Protein AF-A0A401S9C7-F1 (afdb_monomer_lite)

Radius of gyration: 55.29 Å; chains: 1; bounding box: 106×56×160 Å

Sequence (221 aa):
MDQEEEEIDRQRAAGRPDSELLVGFGGGSGSPVSEPVVGPSGGSGSGSPISVSEPVQSWVMQQSAQELAACLGAEPCLEAKKLDESIEEMLIRLDEFCAMLEMIRSDSSQILDENVPKLKAKALEMKKVYAKIDKMETFVKMVGQNAATLEQQVIQAEKDCGNLPHGVRRLLLSISAPSNLNKKCSCPKQQNTRYELPSLYRTEAYFPESSDRPYFSKPKT

InterPro domains:
  IPR024857 Cappuccino [PTHR16230] (53-215)

pLDDT: mean 71.07, std 21.62, range [32.66, 98.69]

Structure (mmCIF, N/CA/C/O backbone):
data_AF-A0A401S9C7-F1
#
_entry.id   AF-A0A401S9C7-F1
#
loop_
_atom_site.group_PDB
_atom_site.id
_atom_site.type_symbol
_atom_site.label_atom_id
_atom_site.label_alt_id
_atom_site.label_comp_id
_atom_site.label_asym_id
_atom_site.label_entity_id
_atom_site.label_seq_id
_atom_site.pdbx_PDB_ins_code
_atom_site.Cartn_x
_atom_site.Cartn_y
_atom_site.Cartn_z
_atom_site.occupancy
_atom_site.B_iso_or_equiv
_atom_site.auth_seq_id
_atom_site.auth_comp_id
_atom_site.auth_asym_id
_atom_site.auth_atom_id
_atom_site.pdbx_PDB_model_num
ATOM 1 N N . MET A 1 1 ? -16.762 14.723 8.902 1.00 50.94 1 MET A N 1
ATOM 2 C CA . MET A 1 1 ? -15.541 14.073 8.373 1.00 50.94 1 MET A CA 1
ATOM 3 C C . MET A 1 1 ? -15.517 14.269 6.857 1.00 50.94 1 MET A C 1
ATOM 5 O O . MET A 1 1 ? -15.096 13.387 6.133 1.00 50.94 1 MET A O 1
ATOM 9 N N . ASP A 1 2 ? -15.998 15.430 6.394 1.00 58.47 2 ASP A N 1
ATOM 10 C CA . ASP A 1 2 ? -16.536 15.594 5.034 1.00 58.47 2 ASP A CA 1
ATOM 11 C C . ASP A 1 2 ? -15.869 16.763 4.293 1.00 58.47 2 ASP A C 1
ATOM 13 O O . ASP A 1 2 ? -16.148 16.993 3.127 1.00 58.47 2 ASP A O 1
ATOM 17 N N . GLN A 1 3 ? -14.982 17.510 4.964 1.00 53.94 3 GLN A N 1
ATOM 18 C CA . GLN A 1 3 ? -14.265 18.639 4.357 1.00 53.94 3 GLN A CA 1
ATOM 19 C C . GLN A 1 3 ? -12.942 18.208 3.713 1.00 53.94 3 GLN A C 1
ATOM 21 O O . GLN A 1 3 ? -12.541 18.788 2.713 1.00 53.94 3 GLN A O 1
ATOM 26 N N . GLU A 1 4 ? -12.296 17.157 4.226 1.00 57.03 4 GLU A N 1
ATOM 27 C CA . GLU A 1 4 ? -11.032 16.660 3.661 1.00 57.03 4 GLU A CA 1
ATOM 28 C C . GLU A 1 4 ? -11.235 15.858 2.365 1.00 57.03 4 GLU A C 1
ATOM 30 O O . GLU A 1 4 ? -10.382 15.890 1.483 1.00 57.03 4 GLU A O 1
ATOM 35 N N . GLU A 1 5 ? -12.374 15.175 2.210 1.00 60.00 5 GLU A N 1
ATOM 36 C CA . GLU A 1 5 ? -12.662 14.381 1.006 1.00 60.00 5 GLU A CA 1
ATOM 37 C C . GLU A 1 5 ? -13.087 15.276 -0.181 1.00 60.00 5 GLU A C 1
ATOM 39 O O . GLU A 1 5 ? -12.748 14.977 -1.324 1.00 60.00 5 GLU A O 1
ATOM 44 N N . GLU A 1 6 ? -13.714 16.436 0.078 1.00 66.31 6 GLU A N 1
ATOM 45 C CA . GLU A 1 6 ? -14.065 17.420 -0.965 1.00 66.31 6 GLU A CA 1
ATOM 46 C C . GLU A 1 6 ? -12.828 18.159 -1.520 1.00 66.31 6 GLU A C 1
ATOM 48 O O . GLU A 1 6 ? -12.786 18.540 -2.694 1.00 66.31 6 GLU A O 1
ATOM 53 N N . GLU A 1 7 ? -11.786 18.346 -0.703 1.00 63.88 7 GLU A N 1
ATOM 54 C CA . GLU A 1 7 ? -10.574 19.061 -1.117 1.00 63.88 7 GLU A CA 1
ATOM 55 C C . GLU A 1 7 ? -9.671 18.214 -2.032 1.00 63.88 7 GLU A C 1
ATOM 57 O O . GLU A 1 7 ? -9.064 18.740 -2.970 1.00 63.88 7 GLU A O 1
ATOM 62 N N . ILE A 1 8 ? -9.655 16.891 -1.843 1.00 60.66 8 ILE A N 1
ATOM 63 C CA . ILE A 1 8 ? -8.881 15.956 -2.676 1.00 60.66 8 ILE A CA 1
ATOM 64 C C . ILE A 1 8 ? -9.471 15.850 -4.094 1.00 60.66 8 ILE A C 1
ATOM 66 O O . ILE A 1 8 ? -8.720 15.831 -5.075 1.00 60.66 8 ILE A O 1
ATOM 70 N N . ASP A 1 9 ? -10.799 15.865 -4.236 1.00 61.56 9 ASP A N 1
ATOM 71 C CA . ASP A 1 9 ? -11.450 15.809 -5.553 1.00 61.56 9 ASP A CA 1
ATOM 72 C C . ASP A 1 9 ? -11.295 17.118 -6.350 1.00 61.56 9 ASP A C 1
ATOM 74 O O . ASP A 1 9 ? -11.140 17.084 -7.576 1.00 61.56 9 ASP A O 1
ATOM 78 N N . ARG A 1 10 ? -11.212 18.280 -5.680 1.00 62.94 10 ARG A N 1
ATOM 79 C CA . ARG A 1 10 ? -10.889 19.555 -6.354 1.00 62.94 10 ARG A CA 1
ATOM 80 C C . ARG A 1 10 ? -9.473 19.582 -6.919 1.00 62.94 10 ARG A C 1
ATOM 82 O O . ARG A 1 10 ? -9.270 20.117 -8.009 1.00 62.94 10 ARG A O 1
ATOM 89 N N . GLN A 1 11 ? -8.503 18.997 -6.217 1.00 53.06 11 GLN A N 1
ATOM 90 C CA . GLN A 1 11 ? -7.118 18.955 -6.696 1.00 53.06 11 GLN A CA 1
ATOM 91 C C . GLN A 1 11 ? -6.946 18.022 -7.906 1.00 53.06 11 GLN A C 1
ATOM 93 O O . GLN A 1 11 ? -6.077 18.260 -8.743 1.00 53.06 11 GLN A O 1
ATOM 98 N N . ARG A 1 12 ? -7.827 17.025 -8.074 1.00 56.81 12 ARG A N 1
ATOM 99 C CA . ARG A 1 12 ? -7.841 16.135 -9.246 1.00 56.81 12 ARG A CA 1
ATOM 100 C C . ARG A 1 12 ? -8.453 16.779 -10.495 1.00 56.81 12 ARG A C 1
ATOM 102 O O . ARG A 1 12 ? -8.045 16.451 -11.606 1.00 56.81 12 ARG A O 1
ATOM 109 N N . ALA A 1 13 ? -9.390 17.713 -10.323 1.00 53.16 13 ALA A N 1
ATOM 110 C CA . ALA A 1 13 ? -10.044 18.423 -11.425 1.00 53.16 13 ALA A CA 1
ATOM 111 C C . ALA A 1 13 ? -9.204 19.579 -12.014 1.00 53.16 13 ALA A C 1
ATOM 113 O O . ALA A 1 13 ? -9.481 20.032 -13.121 1.00 53.16 13 ALA A O 1
ATOM 114 N N . ALA A 1 14 ? -8.172 20.053 -11.303 1.00 48.09 14 ALA A N 1
ATOM 115 C CA . ALA A 1 14 ? -7.323 21.172 -11.733 1.00 48.09 14 ALA A CA 1
ATOM 116 C C . ALA A 1 14 ? -6.115 20.764 -12.611 1.00 48.09 14 ALA A C 1
ATOM 118 O O . ALA A 1 14 ? -5.328 21.621 -13.023 1.00 48.09 14 ALA A O 1
ATOM 119 N N . GLY A 1 15 ? -5.964 19.471 -12.923 1.00 42.19 15 GLY A N 1
ATOM 120 C CA . GLY A 1 15 ? -4.952 18.952 -13.844 1.00 42.19 15 GLY A CA 1
ATOM 121 C C . GLY A 1 15 ? -5.257 19.335 -15.292 1.00 42.19 15 GLY A C 1
ATOM 122 O O . GLY A 1 15 ? -5.979 18.638 -15.996 1.00 42.19 15 GLY A O 1
ATOM 123 N N . ARG A 1 16 ? -4.715 20.477 -15.713 1.00 41.31 16 ARG A N 1
ATOM 124 C CA . ARG A 1 16 ? -4.715 21.016 -17.079 1.00 41.31 16 ARG A CA 1
ATOM 125 C C . ARG A 1 16 ? -4.298 19.943 -18.113 1.00 41.31 16 ARG A C 1
ATOM 127 O O . ARG A 1 16 ? -3.255 19.324 -17.906 1.00 41.31 16 ARG A O 1
ATOM 134 N N . PRO A 1 17 ? -5.042 19.751 -19.218 1.00 46.47 17 PRO A N 1
ATOM 135 C CA . PRO A 1 17 ? -4.672 18.800 -20.259 1.00 46.47 17 PRO A CA 1
ATOM 136 C C . PRO A 1 17 ? -3.703 19.412 -21.286 1.00 46.47 17 PRO A C 1
ATOM 138 O O . PRO A 1 17 ? -3.742 20.612 -21.565 1.00 46.47 17 PRO A O 1
ATOM 141 N N . ASP A 1 18 ? -2.873 18.524 -21.828 1.00 40.34 18 ASP A N 1
ATOM 142 C CA . ASP A 1 18 ? -2.320 18.487 -23.183 1.00 40.34 18 ASP A CA 1
ATOM 143 C C . ASP A 1 18 ? -1.412 19.629 -23.665 1.00 40.34 18 ASP A C 1
ATOM 145 O O . ASP A 1 18 ? -1.833 20.707 -24.083 1.00 40.34 18 ASP A O 1
ATOM 149 N N . SER A 1 19 ? -0.123 19.303 -23.756 1.00 41.59 19 SER A N 1
ATOM 150 C CA . SER A 1 19 ? 0.716 19.747 -24.868 1.00 41.59 19 SER A CA 1
ATOM 151 C C . SER A 1 19 ? 1.225 18.503 -25.590 1.00 41.59 19 SER A C 1
ATOM 153 O O . SER A 1 19 ? 2.147 17.828 -25.132 1.00 41.59 19 SER A O 1
ATOM 155 N N . GLU A 1 20 ? 0.528 18.203 -26.682 1.00 41.56 20 GLU A N 1
ATOM 156 C CA . GLU A 1 20 ? 0.774 17.153 -27.660 1.00 41.56 20 GLU A CA 1
ATOM 157 C C . GLU A 1 20 ? 2.236 17.117 -28.128 1.00 41.56 20 GLU A C 1
ATOM 159 O O . GLU A 1 20 ? 2.796 18.107 -28.602 1.00 41.56 20 GLU A O 1
ATOM 164 N N . LEU A 1 21 ? 2.841 15.932 -28.044 1.00 40.44 21 LEU A N 1
ATOM 165 C CA . LEU A 1 21 ? 4.084 15.600 -28.726 1.00 40.44 21 LEU A CA 1
ATOM 166 C C . LEU A 1 21 ? 3.758 15.342 -30.207 1.00 40.44 21 LEU A C 1
ATOM 168 O O . LEU A 1 21 ? 3.443 14.221 -30.604 1.00 40.44 21 LEU A O 1
ATOM 172 N N . LEU A 1 22 ? 3.801 16.391 -31.027 1.00 37.97 22 LEU A N 1
ATOM 173 C CA . LEU A 1 22 ? 3.604 16.289 -32.471 1.00 37.97 22 LEU A CA 1
ATOM 174 C C . LEU A 1 22 ? 4.857 15.679 -33.131 1.00 37.97 22 LEU A C 1
ATOM 176 O O . LEU A 1 22 ? 5.742 16.392 -33.602 1.00 37.97 22 LEU A O 1
ATOM 180 N N . VAL A 1 23 ? 4.951 14.347 -33.173 1.00 40.44 23 VAL A N 1
ATOM 181 C CA . VAL A 1 23 ? 5.924 13.645 -34.027 1.00 40.44 23 VAL A CA 1
ATOM 182 C C . VAL A 1 23 ? 5.346 13.575 -35.439 1.00 40.44 23 VAL A C 1
ATOM 184 O O . VAL A 1 23 ? 4.641 12.639 -35.809 1.00 40.44 23 VAL A O 1
ATOM 187 N N . GLY A 1 24 ? 5.615 14.611 -36.231 1.00 33.62 24 GLY A N 1
ATOM 188 C CA . GLY A 1 24 ? 5.311 14.629 -37.657 1.00 33.62 24 GLY A CA 1
ATOM 189 C C . GLY A 1 24 ? 6.309 13.778 -38.442 1.00 33.62 24 GLY A C 1
ATOM 190 O O . GLY A 1 24 ? 7.384 14.255 -38.796 1.00 33.62 24 GLY A O 1
ATOM 191 N N . PHE A 1 25 ? 5.940 12.535 -38.757 1.00 37.59 25 PHE A N 1
ATOM 192 C CA . PHE A 1 25 ? 6.572 11.753 -39.823 1.00 37.59 25 PHE A CA 1
ATOM 193 C C . PHE A 1 25 ? 6.128 12.311 -41.183 1.00 37.59 25 PHE A C 1
ATOM 195 O O . PHE A 1 25 ? 5.086 11.940 -41.720 1.00 37.59 25 PHE A O 1
ATOM 202 N N . GLY A 1 26 ? 6.916 13.236 -41.729 1.00 32.66 26 GLY A N 1
ATOM 203 C CA . GLY A 1 26 ? 6.774 13.736 -43.094 1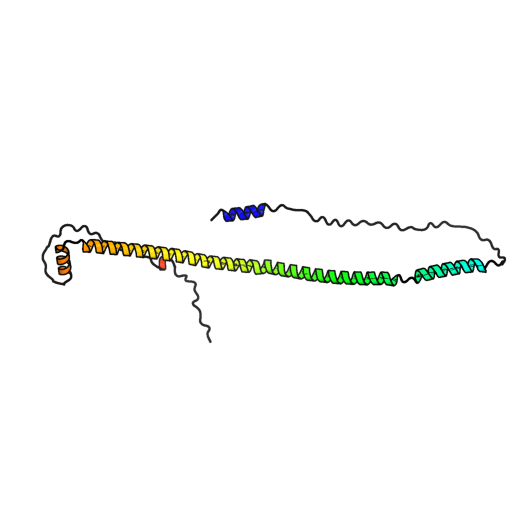.00 32.66 26 GLY A CA 1
ATOM 204 C C . GLY A 1 26 ? 7.734 13.015 -44.033 1.00 32.66 26 GLY A C 1
ATOM 205 O O . GLY A 1 26 ? 8.897 13.392 -44.137 1.00 32.66 26 GLY A O 1
ATOM 206 N N . GLY A 1 27 ? 7.242 11.981 -44.717 1.00 40.03 27 GLY A N 1
ATOM 207 C CA . GLY A 1 27 ? 7.906 11.405 -45.883 1.00 40.03 27 GLY A CA 1
ATOM 208 C C . GLY A 1 27 ? 7.943 12.421 -47.026 1.00 40.03 27 GLY A C 1
ATOM 209 O O . GLY A 1 27 ? 6.910 12.951 -47.427 1.00 40.03 27 GLY A O 1
ATOM 210 N N . GLY A 1 28 ? 9.141 12.689 -47.540 1.00 33.59 28 GLY A N 1
ATOM 211 C CA . GLY A 1 28 ? 9.383 13.616 -48.640 1.00 33.59 28 GLY A CA 1
ATOM 212 C C . GLY A 1 28 ? 10.495 13.090 -49.533 1.00 33.59 28 GLY A C 1
ATOM 213 O O . GLY A 1 28 ? 11.670 13.347 -49.305 1.00 33.59 28 GLY A O 1
ATOM 214 N N . SER A 1 29 ? 10.086 12.313 -50.528 1.00 44.19 29 SER A N 1
ATOM 215 C CA . SER A 1 29 ? 10.859 11.867 -51.684 1.00 44.19 29 SER A CA 1
ATOM 216 C C . SER A 1 29 ? 11.482 13.029 -52.461 1.00 44.19 29 SER A C 1
ATOM 218 O O . SER A 1 29 ? 10.800 14.026 -52.703 1.00 44.19 29 SER A O 1
ATOM 220 N N . GLY A 1 30 ? 12.701 12.853 -52.977 1.00 34.59 30 GLY A N 1
ATOM 221 C CA . GLY A 1 30 ? 13.200 13.716 -54.049 1.00 34.59 30 GLY A CA 1
ATOM 222 C C . GLY A 1 30 ? 14.705 13.668 -54.278 1.00 34.59 30 GLY A C 1
ATOM 223 O O . GLY A 1 30 ? 15.402 14.624 -53.958 1.00 34.59 30 GLY A O 1
ATOM 224 N N . SER A 1 31 ? 15.206 12.592 -54.885 1.00 50.03 31 SER A N 1
ATOM 225 C CA . SER A 1 31 ? 16.456 12.647 -55.655 1.00 50.03 31 SER A CA 1
ATOM 226 C C . SER A 1 31 ? 16.161 13.202 -57.051 1.00 50.03 31 SER A C 1
ATOM 228 O O . SER A 1 31 ? 15.206 12.739 -57.676 1.00 50.03 31 SER A O 1
ATOM 230 N N . PRO A 1 32 ? 17.004 14.086 -57.603 1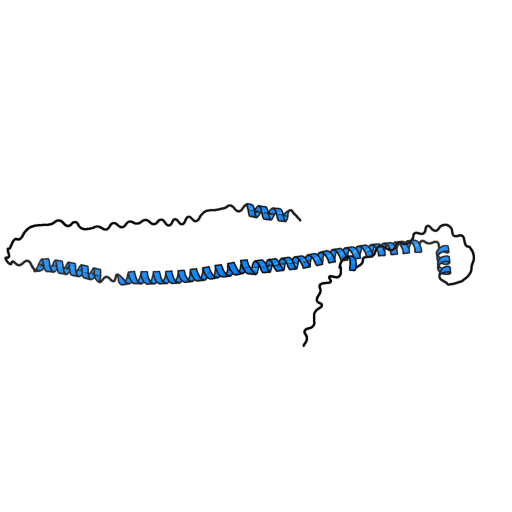.00 50.41 32 PRO A N 1
ATOM 231 C CA . PRO A 1 32 ? 17.162 14.171 -59.045 1.00 50.41 32 PRO A CA 1
ATOM 232 C C . PRO A 1 32 ? 18.518 13.600 -59.462 1.00 50.41 32 PRO A C 1
ATOM 234 O O . PRO A 1 32 ? 19.584 14.155 -59.197 1.00 50.41 32 PRO A O 1
ATOM 237 N N . VAL A 1 33 ? 18.425 12.457 -60.138 1.00 41.50 33 VAL A N 1
ATOM 238 C CA . VAL A 1 33 ? 19.454 11.884 -61.002 1.00 41.50 33 VAL A CA 1
ATOM 239 C C . VAL A 1 33 ? 19.737 12.872 -62.142 1.00 41.50 33 VAL A C 1
ATOM 241 O O . VAL A 1 33 ? 18.809 13.426 -62.728 1.00 41.50 33 VAL A O 1
ATOM 244 N N . SER A 1 34 ? 21.008 13.132 -62.443 1.00 49.09 34 SER A N 1
ATOM 245 C CA . SER A 1 34 ? 21.400 13.858 -63.655 1.00 49.09 34 SER A CA 1
ATOM 246 C C . SER A 1 34 ? 21.840 12.838 -64.700 1.00 49.09 34 SER A C 1
ATOM 248 O O . SER A 1 34 ? 22.891 12.217 -64.558 1.00 49.09 34 SER A O 1
ATOM 250 N N . GLU A 1 35 ? 21.006 12.637 -65.719 1.00 44.88 35 GLU A N 1
ATOM 251 C CA . GLU A 1 35 ? 21.360 11.897 -66.931 1.00 44.88 35 GLU A CA 1
ATOM 252 C C . GLU A 1 35 ? 22.225 12.764 -67.865 1.00 44.88 35 GLU A C 1
ATOM 254 O O . GLU A 1 35 ? 21.967 13.965 -68.004 1.00 44.88 35 GLU A O 1
ATOM 259 N N . PRO A 1 36 ? 23.220 12.185 -68.558 1.00 45.34 36 PRO A N 1
ATOM 260 C CA . PRO A 1 36 ? 23.919 12.853 -69.645 1.00 45.34 36 PRO A CA 1
ATOM 261 C C . PRO A 1 36 ? 23.155 12.711 -70.971 1.00 45.34 36 PRO A C 1
ATOM 263 O O . PRO A 1 36 ? 22.723 11.627 -71.364 1.00 45.34 36 PRO A O 1
ATOM 266 N N . VAL A 1 37 ? 23.036 13.829 -71.689 1.00 44.06 37 VAL A N 1
ATOM 267 C CA . VAL A 1 37 ? 22.437 13.915 -73.025 1.00 44.06 37 VAL A CA 1
ATOM 268 C C . VAL A 1 37 ? 23.304 13.185 -74.061 1.00 44.06 37 VAL A C 1
ATOM 270 O O . VAL A 1 37 ? 24.501 13.441 -74.182 1.00 44.06 37 VAL A O 1
ATOM 273 N N . VAL A 1 38 ? 22.691 12.286 -74.834 1.00 45.34 38 VAL A N 1
ATOM 274 C CA . VAL A 1 38 ? 23.303 11.641 -76.005 1.00 45.34 38 VAL A CA 1
ATOM 275 C C . VAL A 1 38 ? 22.719 12.281 -77.262 1.00 45.34 38 VAL A C 1
ATOM 277 O O . VAL A 1 38 ? 21.509 12.251 -77.476 1.00 45.34 38 VAL A O 1
ATOM 280 N N . GLY A 1 39 ? 23.584 12.847 -78.102 1.00 45.28 39 GLY A N 1
ATOM 281 C CA . GLY A 1 39 ? 23.273 13.292 -79.461 1.00 45.28 39 GLY A CA 1
ATOM 282 C C . GLY A 1 39 ? 24.243 12.641 -80.460 1.00 45.28 39 GLY A C 1
ATOM 283 O O . GLY A 1 39 ? 25.416 12.482 -80.119 1.00 45.28 39 GLY A O 1
ATOM 284 N N . PRO A 1 40 ? 23.793 12.225 -81.662 1.00 52.12 40 PRO A N 1
ATOM 285 C CA . PRO A 1 40 ? 24.581 11.374 -82.546 1.00 52.12 40 PRO A CA 1
ATOM 286 C C . PRO A 1 40 ? 25.298 12.131 -83.678 1.00 52.12 40 PRO A C 1
ATOM 288 O O . PRO A 1 40 ? 24.870 13.195 -84.118 1.00 52.12 40 PRO A O 1
ATOM 291 N N . SER A 1 41 ? 26.260 11.409 -84.263 1.00 40.88 41 SER A N 1
ATOM 292 C CA . SER A 1 41 ? 26.513 11.300 -85.709 1.00 40.88 41 SER A CA 1
ATOM 293 C C . SER A 1 41 ? 27.688 12.081 -86.315 1.00 40.88 41 SER A C 1
ATOM 295 O O . SER A 1 41 ? 27.702 13.306 -86.357 1.00 40.88 41 SER A O 1
ATOM 297 N N . GLY A 1 42 ? 28.585 11.308 -86.945 1.00 35.09 42 GLY A N 1
ATOM 298 C CA . GLY A 1 42 ? 29.147 11.639 -88.257 1.00 35.09 42 GLY A CA 1
ATOM 299 C C . GLY A 1 42 ? 30.651 11.909 -88.312 1.00 35.09 42 GLY A C 1
ATOM 300 O O . GLY A 1 42 ? 31.104 12.960 -87.880 1.00 35.09 42 GLY A O 1
ATOM 301 N N . GLY A 1 43 ? 31.403 11.015 -88.968 1.00 36.50 43 GLY A N 1
ATOM 302 C CA . GLY A 1 43 ? 32.682 11.389 -89.585 1.00 36.50 43 GLY A CA 1
ATOM 303 C C . GLY A 1 43 ? 33.757 10.307 -89.619 1.00 36.50 43 GLY A C 1
ATOM 304 O O . GLY A 1 43 ? 34.713 10.364 -88.855 1.00 36.50 43 GLY A O 1
ATOM 305 N N . SER A 1 44 ? 33.645 9.354 -90.550 1.00 45.34 44 SER A N 1
ATOM 306 C CA . SER A 1 44 ? 34.790 8.560 -91.010 1.00 45.34 44 SER A CA 1
ATOM 307 C C . SER A 1 44 ? 35.791 9.459 -91.735 1.00 45.34 44 SER A C 1
ATOM 309 O O . SER A 1 44 ? 35.449 10.094 -92.729 1.00 45.34 44 SER A O 1
ATOM 311 N N . GLY A 1 45 ? 37.037 9.456 -91.274 1.00 37.75 45 GLY A N 1
ATOM 312 C CA . GLY A 1 45 ? 38.170 10.059 -91.963 1.00 37.75 45 GLY A CA 1
ATOM 313 C C . GLY A 1 45 ? 39.418 9.241 -91.679 1.00 37.75 45 GLY A C 1
ATOM 314 O O . GLY A 1 45 ? 40.018 9.359 -90.617 1.00 37.75 45 GLY A O 1
ATOM 315 N N . SER A 1 46 ? 39.775 8.367 -92.619 1.00 45.69 46 SER A N 1
ATOM 316 C CA . SER A 1 46 ? 41.054 7.669 -92.639 1.00 45.69 46 SER A CA 1
ATOM 317 C C . SER A 1 46 ? 42.189 8.673 -92.823 1.00 45.69 46 SER A C 1
ATOM 319 O O . SER A 1 46 ? 42.181 9.440 -93.786 1.00 45.69 46 SER A O 1
ATOM 321 N N . GLY A 1 47 ? 43.190 8.620 -91.954 1.00 34.81 47 GLY A N 1
ATOM 322 C CA . GLY A 1 47 ? 44.416 9.383 -92.130 1.00 34.81 47 GLY A CA 1
ATOM 323 C C . GLY A 1 47 ? 45.345 9.216 -90.942 1.00 34.81 47 GLY A C 1
ATOM 324 O O . GLY A 1 47 ? 45.343 10.039 -90.037 1.00 34.81 47 GLY A O 1
ATOM 325 N N . SER A 1 48 ? 46.160 8.162 -90.949 1.00 42.22 48 SER A N 1
ATOM 326 C CA . SER A 1 48 ? 47.468 8.248 -90.298 1.00 42.22 48 SER A CA 1
ATOM 327 C C . SER A 1 48 ? 48.381 9.068 -91.213 1.00 42.22 48 SER A C 1
ATOM 329 O O . SER A 1 48 ? 48.372 8.874 -92.430 1.00 42.22 48 SER A O 1
ATOM 331 N N . PRO A 1 49 ? 49.198 9.947 -90.630 1.00 45.66 49 PRO A N 1
ATOM 332 C CA . PRO A 1 49 ? 50.566 9.511 -90.427 1.00 45.66 49 PRO A CA 1
ATOM 333 C C . PRO A 1 49 ? 51.051 9.748 -88.996 1.00 45.66 49 PRO A C 1
ATOM 335 O O . PRO A 1 49 ? 50.676 10.688 -88.305 1.00 45.66 49 PRO A O 1
ATOM 338 N N . ILE A 1 50 ? 51.908 8.826 -88.586 1.00 50.59 50 ILE A N 1
ATOM 339 C CA . ILE A 1 50 ? 52.770 8.850 -87.409 1.00 50.59 50 ILE A CA 1
ATOM 340 C C . ILE A 1 50 ? 53.495 10.203 -87.290 1.00 50.59 50 ILE A C 1
ATOM 342 O O . ILE A 1 50 ? 54.231 10.570 -88.204 1.00 50.59 50 ILE A O 1
ATOM 346 N N . SER A 1 51 ? 53.376 10.888 -86.145 1.00 45.66 51 SER A N 1
ATOM 347 C CA . SER A 1 51 ? 54.410 11.820 -85.664 1.00 45.66 51 SER A CA 1
ATOM 348 C C . SER A 1 51 ? 54.286 12.113 -84.159 1.00 45.66 51 SER A C 1
ATOM 350 O O . SER A 1 51 ? 53.524 12.973 -83.731 1.00 45.66 51 SER A O 1
ATOM 352 N N . VAL A 1 52 ? 55.060 11.364 -83.374 1.00 50.56 52 VAL A N 1
ATOM 353 C CA . VAL A 1 52 ? 55.878 11.810 -82.231 1.00 50.56 52 VAL A CA 1
ATOM 354 C C . VAL A 1 52 ? 55.383 13.058 -81.468 1.00 50.56 52 VAL A C 1
ATOM 356 O O . VAL A 1 52 ? 55.835 14.174 -81.709 1.00 50.56 52 VAL A O 1
ATOM 359 N N . SER A 1 53 ? 54.530 12.851 -80.466 1.00 52.72 53 SER A N 1
ATOM 360 C CA . SER A 1 53 ? 54.295 13.799 -79.359 1.00 52.72 53 SER A CA 1
ATOM 361 C C . SER A 1 53 ? 54.032 13.062 -78.034 1.00 52.72 53 SER A C 1
ATOM 363 O O . SER A 1 53 ? 53.279 13.510 -77.174 1.00 52.72 53 SER A O 1
ATOM 365 N N . GLU A 1 54 ? 54.683 11.910 -77.854 1.00 56.06 54 GLU A N 1
ATOM 366 C CA . GLU A 1 54 ? 54.386 10.965 -76.771 1.00 56.06 54 GLU A CA 1
ATOM 367 C C . GLU A 1 54 ? 55.004 11.202 -75.378 1.00 56.06 54 GLU A C 1
ATOM 369 O O . GLU A 1 54 ? 54.489 10.600 -74.440 1.00 56.06 54 GLU A O 1
ATOM 374 N N . PRO A 1 55 ? 56.009 12.061 -75.111 1.00 56.03 55 PRO A N 1
ATOM 375 C CA . PRO A 1 55 ? 56.512 12.148 -73.736 1.00 56.03 55 PRO A CA 1
ATOM 376 C C . PRO A 1 55 ? 55.625 13.008 -72.817 1.00 56.03 55 PRO A C 1
ATOM 378 O O . PRO A 1 55 ? 55.492 12.702 -71.636 1.00 56.03 55 PRO A O 1
ATOM 381 N N . VAL A 1 56 ? 54.987 14.068 -73.333 1.00 57.84 56 VAL A N 1
ATOM 382 C CA . VAL A 1 56 ? 54.281 15.055 -72.486 1.00 57.84 56 VAL A CA 1
ATOM 383 C C . VAL A 1 56 ? 52.845 14.629 -72.165 1.00 57.84 56 VAL A C 1
ATOM 385 O O . VAL A 1 56 ? 52.418 14.762 -71.023 1.00 57.84 56 VAL A O 1
ATOM 388 N N . GLN A 1 57 ? 52.105 14.065 -73.128 1.00 60.81 57 GLN A N 1
ATOM 389 C CA . GLN A 1 57 ? 50.747 13.557 -72.867 1.00 60.81 57 GLN A CA 1
ATOM 390 C C . GLN A 1 57 ? 50.769 12.302 -71.985 1.00 60.81 57 GLN A C 1
ATOM 392 O O . GLN A 1 57 ? 49.959 12.197 -71.067 1.00 60.81 57 GLN A O 1
ATOM 397 N N . SER A 1 58 ? 51.744 11.408 -72.192 1.00 70.62 58 SER A N 1
ATOM 398 C CA . SER A 1 58 ? 51.955 10.244 -71.325 1.00 70.62 58 SER A CA 1
ATOM 399 C C . SER A 1 58 ? 52.289 10.659 -69.892 1.00 70.62 58 SER A C 1
ATOM 401 O O . SER A 1 58 ? 51.772 10.061 -68.955 1.00 70.62 58 SER A O 1
ATOM 403 N N . TRP A 1 59 ? 53.116 11.694 -69.707 1.00 78.06 59 TRP A N 1
ATOM 404 C CA . TRP A 1 59 ? 53.468 12.198 -68.380 1.00 78.06 59 TRP A CA 1
ATOM 405 C C . TRP A 1 59 ? 52.264 12.801 -67.651 1.00 78.06 59 TRP A C 1
ATOM 407 O O . TRP A 1 59 ? 52.044 12.499 -66.484 1.00 78.06 59 TRP A O 1
ATOM 417 N N . VAL A 1 60 ? 51.451 13.618 -68.332 1.00 84.88 60 VAL A N 1
ATOM 418 C CA . VAL A 1 60 ? 50.244 14.213 -67.731 1.00 84.88 60 VAL A CA 1
ATOM 419 C C . VAL A 1 60 ? 49.227 13.130 -67.369 1.00 84.88 60 VAL A C 1
ATOM 421 O O . VAL A 1 60 ? 48.687 13.157 -66.269 1.00 84.88 60 VAL A O 1
ATOM 424 N N . MET A 1 61 ? 49.016 12.133 -68.236 1.00 85.06 61 MET A N 1
ATOM 425 C CA . MET A 1 61 ? 48.156 10.987 -67.920 1.00 85.06 61 MET A CA 1
ATOM 426 C C . MET A 1 61 ? 48.700 10.165 -66.751 1.00 85.06 61 MET A C 1
ATOM 428 O O . MET A 1 61 ? 47.928 9.755 -65.892 1.00 85.06 61 MET A O 1
ATOM 432 N N . GLN A 1 62 ? 50.015 9.948 -66.684 1.00 86.12 62 GLN A N 1
ATOM 433 C CA . GLN A 1 62 ? 50.654 9.236 -65.581 1.00 86.12 62 GLN A CA 1
ATOM 434 C C . GLN A 1 62 ? 50.544 10.012 -64.266 1.00 86.12 62 GLN A C 1
ATOM 436 O O . GLN A 1 62 ? 50.275 9.410 -63.231 1.00 86.12 62 GLN A O 1
ATOM 441 N N . GLN A 1 63 ? 50.687 11.335 -64.307 1.00 87.81 63 GLN A N 1
ATOM 442 C CA . GLN A 1 63 ? 50.548 12.202 -63.143 1.00 87.81 63 GLN A CA 1
ATOM 443 C C . GLN A 1 63 ? 49.092 12.268 -62.663 1.00 87.81 63 GLN A C 1
ATOM 445 O O . GLN A 1 63 ? 48.839 12.068 -61.480 1.00 87.81 63 GLN A O 1
ATOM 450 N N . SER A 1 64 ? 48.119 12.413 -63.569 1.00 85.25 64 SER A N 1
ATOM 451 C CA . SER A 1 64 ? 46.692 12.330 -63.223 1.00 85.25 64 SER A CA 1
ATOM 452 C C . SER A 1 64 ? 46.287 10.939 -62.726 1.00 85.25 64 SER A C 1
ATOM 454 O O . SER A 1 64 ? 45.507 10.827 -61.785 1.00 85.25 64 SER A O 1
ATOM 456 N N . ALA A 1 65 ? 46.829 9.865 -63.306 1.00 88.31 65 ALA A N 1
ATOM 457 C CA . ALA A 1 65 ? 46.610 8.505 -62.820 1.00 88.31 65 ALA A CA 1
ATOM 458 C C . ALA A 1 65 ? 47.232 8.290 -61.432 1.00 88.31 65 ALA A C 1
ATOM 460 O O . ALA A 1 65 ? 46.641 7.603 -60.606 1.00 88.31 65 ALA A O 1
ATOM 461 N N . GLN A 1 66 ? 48.389 8.897 -61.153 1.00 85.62 66 GLN A N 1
ATOM 462 C CA . GLN A 1 66 ? 49.042 8.856 -59.846 1.00 85.62 66 GLN A CA 1
ATOM 463 C C . GLN A 1 66 ? 48.260 9.650 -58.792 1.00 85.62 66 GLN A C 1
ATOM 465 O O . GLN A 1 66 ? 48.116 9.177 -57.668 1.00 85.62 66 GLN A O 1
ATOM 470 N N . GLU A 1 67 ? 47.715 10.813 -59.149 1.00 84.06 67 GLU A N 1
ATOM 471 C CA . GLU A 1 67 ? 46.838 11.609 -58.282 1.00 84.06 67 GLU A CA 1
ATOM 472 C C . GLU A 1 67 ? 45.522 10.873 -57.990 1.00 84.06 67 GLU A C 1
ATOM 474 O O . GLU A 1 67 ? 45.126 10.767 -56.832 1.00 84.06 67 GLU A O 1
ATOM 479 N N . LEU A 1 68 ? 44.889 10.266 -59.001 1.00 79.50 68 LEU A N 1
ATOM 480 C CA . LEU A 1 68 ? 43.701 9.428 -58.808 1.00 79.50 68 LEU A CA 1
ATOM 481 C C . LEU A 1 68 ? 44.007 8.179 -57.973 1.00 79.50 68 LEU A C 1
ATOM 483 O O . LEU A 1 68 ? 43.232 7.839 -57.084 1.00 79.50 68 LEU A O 1
ATOM 487 N N . ALA A 1 69 ? 45.141 7.514 -58.205 1.00 80.94 69 ALA A N 1
ATOM 488 C CA . ALA A 1 69 ? 45.578 6.379 -57.395 1.00 80.94 69 ALA A CA 1
ATOM 489 C C . ALA A 1 69 ? 45.860 6.789 -55.941 1.00 80.94 69 ALA A C 1
ATOM 491 O O . ALA A 1 69 ? 45.545 6.032 -55.028 1.00 80.94 69 ALA A O 1
ATOM 492 N N . ALA A 1 70 ? 46.393 7.993 -55.709 1.00 78.12 70 ALA A N 1
ATOM 493 C CA . ALA A 1 70 ? 46.579 8.544 -54.372 1.00 78.12 70 ALA A CA 1
ATOM 494 C C . ALA A 1 70 ? 45.239 8.876 -53.695 1.00 78.12 70 ALA A C 1
ATOM 496 O O . ALA A 1 70 ? 45.078 8.572 -52.518 1.00 78.12 70 ALA A O 1
ATOM 497 N N . CYS A 1 71 ? 44.256 9.419 -54.421 1.00 68.62 71 CYS A N 1
ATOM 498 C CA . CYS A 1 71 ? 42.901 9.637 -53.900 1.00 68.62 71 CYS A CA 1
ATOM 499 C C . CYS A 1 71 ? 42.170 8.322 -53.585 1.00 68.62 71 CYS A C 1
ATOM 501 O O . CYS A 1 71 ? 41.462 8.244 -52.587 1.00 68.62 71 CYS A O 1
ATOM 503 N N . LEU A 1 72 ? 42.358 7.284 -54.404 1.00 66.88 72 LEU A N 1
ATOM 504 C CA . LEU A 1 72 ? 41.800 5.947 -54.168 1.00 66.88 72 LEU A CA 1
ATOM 505 C C . LEU A 1 72 ? 42.542 5.186 -53.054 1.00 66.88 72 LEU A C 1
ATOM 507 O O . LEU A 1 72 ? 41.957 4.308 -52.427 1.00 66.88 72 LEU A O 1
ATOM 511 N N . GLY A 1 73 ? 43.813 5.522 -52.807 1.00 62.59 73 GLY A N 1
ATOM 512 C CA . GLY A 1 73 ? 44.648 4.968 -51.736 1.00 62.59 73 GLY A CA 1
ATOM 513 C C . GLY A 1 73 ? 44.618 5.759 -50.423 1.00 62.59 73 GLY A C 1
ATOM 514 O O . GLY A 1 73 ? 45.171 5.295 -49.428 1.00 62.59 73 GLY A O 1
ATOM 515 N N . ALA A 1 74 ? 43.987 6.938 -50.392 1.00 62.12 74 ALA A N 1
ATOM 516 C CA . ALA A 1 74 ? 43.832 7.771 -49.201 1.00 62.12 74 ALA A CA 1
ATOM 517 C C . ALA A 1 74 ? 42.733 7.213 -48.283 1.00 62.12 74 ALA A C 1
ATOM 519 O O . ALA A 1 74 ? 41.687 7.828 -48.148 1.00 62.12 74 ALA A O 1
ATOM 520 N N . GLU A 1 75 ? 42.978 6.030 -47.709 1.00 63.47 75 GLU A N 1
ATOM 521 C CA . GLU A 1 75 ? 42.211 5.292 -46.686 1.00 63.47 75 GLU A CA 1
ATOM 522 C C . GLU A 1 75 ? 40.842 5.890 -46.265 1.00 63.47 75 GLU A C 1
ATOM 524 O O . GLU A 1 75 ? 40.649 6.249 -45.097 1.00 63.47 75 GLU A O 1
ATOM 529 N N . PRO A 1 76 ? 39.826 5.898 -47.159 1.00 61.19 76 PRO A N 1
ATOM 530 C CA . PRO A 1 76 ? 38.437 6.170 -46.770 1.00 61.19 76 PRO A CA 1
ATOM 531 C C . PRO A 1 76 ? 37.910 5.111 -45.782 1.00 61.19 76 PRO A C 1
ATOM 533 O O . PRO A 1 76 ? 36.881 5.292 -45.136 1.00 61.19 76 PRO A O 1
ATOM 536 N N . CYS A 1 77 ? 38.646 4.008 -45.630 1.00 67.69 77 CYS A N 1
ATOM 537 C CA . CYS A 1 77 ? 38.371 2.926 -44.701 1.00 67.69 77 CYS A CA 1
ATOM 538 C C . CYS A 1 77 ? 38.510 3.349 -43.231 1.00 67.69 77 CYS A C 1
ATOM 540 O O . CYS A 1 77 ? 37.775 2.840 -42.394 1.00 67.69 77 CYS A O 1
ATOM 542 N N . LEU A 1 78 ? 39.406 4.285 -42.882 1.00 82.94 78 LEU A N 1
ATOM 543 C CA . LEU A 1 78 ? 39.598 4.683 -41.478 1.00 82.94 78 LEU A CA 1
ATOM 544 C C . LEU A 1 78 ? 38.415 5.490 -40.934 1.00 82.94 78 LEU A C 1
ATOM 546 O O . LEU A 1 78 ? 37.962 5.246 -39.816 1.00 82.94 78 LEU A O 1
ATOM 550 N N . GLU A 1 79 ? 37.906 6.438 -41.720 1.00 84.19 79 GLU A N 1
ATOM 551 C CA . GLU A 1 79 ? 36.726 7.222 -41.350 1.00 84.19 79 GLU A CA 1
ATOM 552 C C . GLU A 1 79 ? 35.458 6.359 -41.369 1.00 84.19 79 GLU A C 1
ATOM 554 O O . GLU A 1 79 ? 34.675 6.416 -40.421 1.00 84.19 79 GLU A O 1
ATOM 559 N N . ALA A 1 80 ? 35.310 5.489 -42.376 1.00 87.06 80 ALA A N 1
ATOM 560 C CA . ALA A 1 80 ? 34.224 4.512 -42.432 1.00 87.06 80 ALA A CA 1
ATOM 561 C C . ALA A 1 80 ? 34.241 3.563 -41.222 1.00 87.06 80 ALA A C 1
ATOM 563 O O . ALA A 1 80 ? 33.219 3.369 -40.576 1.00 87.06 80 ALA A O 1
ATOM 564 N N . LYS A 1 81 ? 35.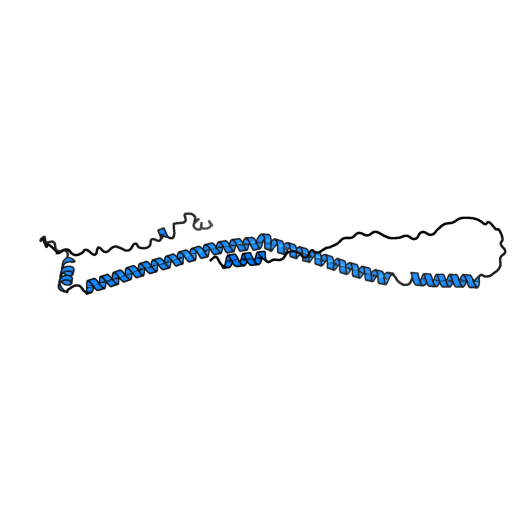414 3.052 -40.836 1.00 89.75 81 LYS A N 1
ATOM 565 C CA . LYS A 1 81 ? 35.558 2.176 -39.670 1.00 89.75 81 LYS A CA 1
ATOM 566 C C . LYS A 1 81 ? 35.221 2.886 -38.359 1.00 89.75 81 LYS A C 1
ATOM 568 O O . LYS A 1 81 ? 34.559 2.308 -37.506 1.00 89.75 81 LYS A O 1
ATOM 573 N N . LYS A 1 82 ? 35.641 4.144 -38.196 1.00 92.62 82 LYS A N 1
ATOM 574 C CA . LYS A 1 82 ? 35.275 4.950 -37.022 1.00 92.62 82 LYS A CA 1
ATOM 575 C C . LYS A 1 82 ? 33.761 5.183 -36.950 1.00 92.62 82 LYS A C 1
ATOM 577 O O . LYS A 1 82 ? 33.194 5.186 -35.858 1.00 92.62 82 LYS A O 1
ATOM 582 N N . LEU A 1 83 ? 33.114 5.400 -38.096 1.00 94.69 83 LEU A N 1
ATOM 583 C CA . LEU A 1 83 ? 31.660 5.505 -38.175 1.00 94.69 83 LEU A CA 1
ATOM 584 C C . LEU A 1 83 ? 30.990 4.178 -37.791 1.00 94.69 83 LEU A C 1
ATOM 586 O O . LEU A 1 83 ? 30.075 4.202 -36.975 1.00 94.69 83 LEU A O 1
ATOM 590 N N . ASP A 1 84 ? 31.473 3.046 -38.304 1.00 94.75 84 ASP A N 1
ATOM 591 C CA . ASP A 1 84 ? 30.952 1.715 -37.968 1.00 94.75 84 ASP A CA 1
ATOM 592 C C . ASP A 1 84 ? 31.076 1.418 -36.466 1.00 94.75 84 ASP A C 1
ATOM 594 O O . ASP A 1 84 ? 30.108 0.995 -35.837 1.00 94.75 84 ASP A O 1
ATOM 598 N N . GLU A 1 85 ? 32.228 1.719 -35.859 1.00 96.88 85 GLU A N 1
ATOM 599 C CA . GLU A 1 85 ? 32.441 1.599 -34.410 1.00 96.88 85 GLU A CA 1
ATOM 600 C C . GLU A 1 85 ? 31.465 2.491 -33.617 1.00 96.88 85 GLU A C 1
ATOM 602 O O . GLU A 1 85 ? 30.887 2.054 -32.621 1.00 96.88 85 GLU A O 1
ATOM 607 N N . SER A 1 86 ? 31.219 3.722 -34.082 1.00 97.69 86 SER A N 1
ATOM 608 C CA . SER A 1 86 ? 30.250 4.630 -33.456 1.00 97.69 86 SER A CA 1
ATOM 609 C C . SER A 1 86 ? 28.802 4.158 -33.609 1.00 97.69 86 SER A C 1
ATOM 611 O O . SER A 1 86 ? 27.989 4.413 -32.715 1.00 97.69 86 SER A O 1
ATOM 613 N N . ILE A 1 87 ? 28.452 3.531 -34.736 1.00 98.25 87 ILE A N 1
ATOM 614 C CA . ILE A 1 87 ? 27.125 2.952 -34.964 1.00 98.25 87 ILE A CA 1
ATOM 615 C C . ILE A 1 87 ? 26.931 1.763 -34.030 1.00 98.25 87 ILE A C 1
ATOM 617 O O . ILE A 1 87 ? 25.906 1.703 -33.358 1.00 98.25 87 ILE A O 1
ATOM 621 N N . GLU A 1 88 ? 27.917 0.875 -33.922 1.00 98.12 88 GLU A N 1
ATOM 622 C CA . GLU A 1 88 ? 27.857 -0.276 -33.019 1.00 98.12 88 GLU A CA 1
ATOM 623 C C . GLU A 1 88 ? 27.691 0.168 -31.559 1.00 98.12 88 GLU A C 1
ATOM 625 O O . GLU A 1 88 ? 26.790 -0.298 -30.865 1.00 98.12 88 GLU A O 1
ATOM 630 N N . GLU A 1 89 ? 28.468 1.155 -31.102 1.00 98.31 89 GLU A N 1
ATOM 631 C CA . GLU A 1 89 ? 28.319 1.715 -29.751 1.00 98.31 89 GLU A CA 1
ATOM 632 C C . GLU A 1 89 ? 26.918 2.313 -29.526 1.00 98.31 89 GLU A C 1
ATOM 634 O O . GLU A 1 89 ? 26.337 2.203 -28.444 1.00 98.31 89 GLU A O 1
ATOM 639 N N . MET A 1 90 ? 26.343 2.959 -30.544 1.00 98.62 90 MET A N 1
ATOM 640 C CA . MET A 1 90 ? 24.985 3.494 -30.471 1.00 98.62 90 MET A CA 1
ATOM 641 C C . MET A 1 90 ? 23.926 2.385 -30.438 1.00 98.62 90 MET A C 1
ATOM 643 O O . MET A 1 90 ? 22.961 2.511 -29.687 1.00 98.62 90 MET A O 1
ATOM 647 N N . LEU A 1 91 ? 24.101 1.309 -31.206 1.00 98.44 91 LEU A N 1
ATOM 648 C CA . LEU A 1 91 ? 23.197 0.159 -31.204 1.00 98.44 91 LEU A CA 1
ATOM 649 C C . LEU A 1 91 ? 23.224 -0.570 -29.858 1.00 98.44 91 LEU A C 1
ATOM 651 O O . LEU A 1 91 ? 22.158 -0.878 -29.328 1.00 98.44 91 LEU A O 1
ATOM 655 N N . ILE A 1 92 ? 24.406 -0.745 -29.261 1.00 98.56 92 ILE A N 1
ATOM 656 C CA . ILE A 1 92 ? 24.549 -1.298 -27.906 1.00 98.56 92 ILE A CA 1
ATOM 657 C C . ILE A 1 92 ? 23.795 -0.425 -26.898 1.00 98.56 92 ILE A C 1
ATOM 659 O O . ILE A 1 92 ? 22.966 -0.927 -26.143 1.00 98.56 92 ILE A O 1
ATOM 663 N N . ARG A 1 93 ? 24.001 0.899 -26.926 1.00 98.31 93 ARG A N 1
ATOM 664 C CA . ARG A 1 93 ? 23.269 1.814 -26.035 1.00 98.31 93 ARG A CA 1
ATOM 665 C C . ARG A 1 93 ? 21.756 1.751 -26.238 1.00 98.31 93 ARG A C 1
ATOM 667 O O . ARG A 1 93 ? 21.010 1.846 -25.269 1.00 98.31 93 ARG A O 1
ATOM 674 N N . LEU A 1 94 ? 21.280 1.610 -27.475 1.00 98.69 94 LEU A N 1
ATOM 675 C CA . LEU A 1 94 ? 19.849 1.461 -27.756 1.00 98.69 94 LEU A CA 1
ATOM 676 C C . LEU A 1 94 ? 19.281 0.156 -27.190 1.00 98.69 94 LEU A C 1
ATOM 678 O O . LEU A 1 94 ? 18.170 0.175 -26.662 1.00 98.69 94 LEU A O 1
A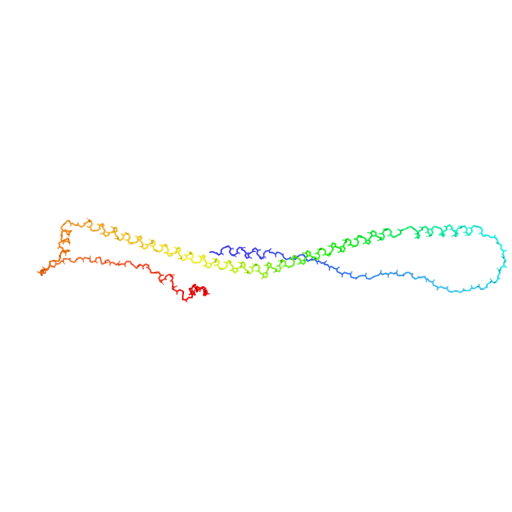TOM 682 N N . ASP A 1 95 ? 20.028 -0.946 -27.253 1.00 98.31 95 ASP A N 1
ATOM 683 C CA . ASP A 1 95 ? 19.627 -2.212 -26.632 1.00 98.31 95 ASP A CA 1
ATOM 684 C C . ASP A 1 95 ? 19.541 -2.084 -25.102 1.00 98.31 95 ASP A C 1
ATOM 686 O O . ASP A 1 95 ? 18.542 -2.470 -24.492 1.00 98.31 95 ASP A O 1
ATOM 690 N N . GLU A 1 96 ? 20.515 -1.412 -24.483 1.00 98.50 96 GLU A N 1
ATOM 691 C CA . GLU A 1 96 ? 20.489 -1.095 -23.051 1.00 98.50 96 GLU A CA 1
ATOM 692 C C . GLU A 1 96 ? 19.278 -0.225 -22.672 1.00 98.50 96 GLU A C 1
ATOM 694 O O . GLU A 1 96 ? 18.608 -0.491 -21.669 1.00 98.50 96 GLU A O 1
ATOM 699 N N . PHE A 1 97 ? 18.945 0.792 -23.478 1.00 98.56 97 PHE A N 1
ATOM 700 C CA . PHE A 1 97 ? 17.739 1.598 -23.265 1.00 98.56 97 PHE A CA 1
ATOM 701 C C . PHE A 1 97 ? 16.465 0.758 -23.376 1.00 98.56 97 PHE A C 1
ATOM 703 O O . PHE A 1 97 ? 15.568 0.913 -22.545 1.00 98.56 97 PHE A O 1
ATOM 710 N N . CYS A 1 98 ? 16.383 -0.151 -24.348 1.00 98.12 98 CYS A N 1
ATOM 711 C CA . CYS A 1 98 ? 15.258 -1.076 -24.476 1.00 98.12 98 CYS A CA 1
ATOM 712 C C . CYS A 1 98 ? 15.130 -1.982 -23.245 1.00 98.12 98 CYS A C 1
ATOM 714 O O . CYS A 1 98 ? 14.030 -2.133 -22.710 1.00 98.12 98 CYS A O 1
ATOM 716 N N . ALA A 1 99 ? 16.243 -2.522 -22.742 1.00 98.25 99 ALA A N 1
ATOM 717 C CA . ALA A 1 99 ? 16.251 -3.336 -21.531 1.00 98.25 99 ALA A CA 1
ATOM 718 C C . ALA A 1 99 ? 15.779 -2.539 -20.302 1.00 98.25 99 ALA A C 1
ATOM 720 O O . ALA A 1 99 ? 14.952 -3.021 -19.526 1.00 98.25 99 ALA A O 1
ATOM 721 N N . MET A 1 100 ? 16.238 -1.293 -20.144 1.00 98.44 100 MET A N 1
ATOM 722 C CA . MET A 1 100 ? 15.777 -0.409 -19.068 1.00 98.44 100 MET A CA 1
ATOM 723 C C . MET A 1 100 ? 14.288 -0.076 -19.174 1.00 98.44 100 MET A C 1
ATOM 725 O O . MET A 1 100 ? 13.587 -0.098 -18.162 1.00 98.44 100 MET A O 1
ATOM 729 N N . LEU A 1 101 ? 13.786 0.196 -20.379 1.00 98.50 101 LEU A N 1
ATOM 730 C CA . LEU A 1 101 ? 12.362 0.449 -20.601 1.00 98.50 101 LEU A CA 1
ATOM 731 C C . LEU A 1 101 ? 11.512 -0.769 -20.249 1.00 98.50 101 LEU A C 1
ATOM 733 O O . LEU A 1 101 ? 10.457 -0.617 -19.634 1.00 98.50 101 LEU A O 1
ATOM 737 N N . GLU A 1 102 ? 11.976 -1.969 -20.589 1.00 98.25 102 GLU A N 1
ATOM 738 C CA . GLU A 1 102 ? 11.266 -3.196 -20.250 1.00 98.25 102 GLU A CA 1
ATOM 739 C C . GLU A 1 102 ? 11.235 -3.439 -18.737 1.00 98.25 102 GLU A C 1
ATOM 741 O O . GLU A 1 102 ? 10.183 -3.787 -18.200 1.00 98.25 102 GLU A O 1
ATOM 746 N N . MET A 1 103 ? 12.334 -3.162 -18.026 1.00 98.44 103 MET A N 1
ATOM 747 C CA . MET A 1 103 ? 12.351 -3.200 -16.558 1.00 98.44 103 MET A CA 1
ATOM 748 C C . MET A 1 103 ? 11.348 -2.210 -15.961 1.00 98.44 103 MET A C 1
ATOM 750 O O . MET A 1 103 ? 10.514 -2.601 -15.149 1.00 98.44 103 MET A O 1
ATOM 754 N N . ILE A 1 104 ? 11.350 -0.952 -16.417 1.00 98.25 104 ILE A N 1
ATOM 755 C CA . ILE A 1 104 ? 10.403 0.069 -15.942 1.00 98.25 104 ILE A CA 1
ATOM 756 C C . ILE A 1 104 ? 8.957 -0.363 -16.212 1.00 98.25 104 ILE A C 1
ATOM 758 O O . ILE A 1 104 ? 8.085 -0.184 -15.358 1.00 98.25 104 ILE A O 1
ATOM 762 N N . ARG A 1 105 ? 8.683 -0.937 -17.387 1.00 98.44 105 ARG A N 1
ATOM 763 C CA . ARG A 1 105 ? 7.350 -1.416 -17.768 1.00 98.44 105 ARG A CA 1
ATOM 764 C C . ARG A 1 105 ? 6.901 -2.583 -16.890 1.00 98.44 105 ARG A C 1
ATOM 766 O O . ARG A 1 105 ? 5.758 -2.583 -16.425 1.00 98.44 105 ARG A O 1
ATOM 773 N N . SER A 1 106 ? 7.793 -3.537 -16.636 1.00 98.38 106 SER A N 1
ATOM 774 C CA . SER A 1 106 ? 7.557 -4.664 -15.731 1.00 98.38 106 SER A CA 1
ATOM 775 C C . SER A 1 106 ? 7.281 -4.180 -14.306 1.00 98.38 106 SER A C 1
ATOM 777 O O . SER A 1 106 ? 6.253 -4.533 -13.731 1.00 98.38 106 SER A O 1
ATOM 779 N N . ASP A 1 107 ? 8.129 -3.307 -13.765 1.00 98.31 107 ASP A N 1
ATOM 780 C CA . ASP A 1 107 ? 7.990 -2.767 -12.409 1.00 98.31 107 ASP A CA 1
ATOM 781 C C . ASP A 1 107 ? 6.703 -1.956 -12.254 1.00 98.31 107 ASP A C 1
ATOM 783 O O . ASP A 1 107 ? 5.972 -2.106 -11.273 1.00 98.31 107 ASP A O 1
ATOM 787 N N . SER A 1 108 ? 6.373 -1.134 -13.255 1.00 98.44 108 SER A N 1
ATOM 788 C CA . SER A 1 108 ? 5.122 -0.372 -13.278 1.00 98.44 108 SER A CA 1
ATOM 789 C C . SER A 1 108 ? 3.912 -1.303 -13.257 1.00 98.44 108 SER A C 1
ATOM 791 O O . SER A 1 108 ? 2.984 -1.081 -12.479 1.00 98.44 108 SER A O 1
ATOM 793 N N . SER A 1 109 ? 3.942 -2.374 -14.056 1.00 98.25 109 SER A N 1
ATOM 794 C CA . SER A 1 109 ? 2.876 -3.383 -14.079 1.00 98.25 109 SER A CA 1
ATOM 795 C C . SER A 1 109 ? 2.771 -4.089 -12.725 1.00 98.25 109 SER A C 1
ATOM 797 O O . SER A 1 109 ? 1.690 -4.178 -12.155 1.00 98.25 109 SER A O 1
ATOM 799 N N . GLN A 1 110 ? 3.895 -4.487 -12.123 1.00 98.06 110 GLN A N 1
ATOM 800 C CA . GLN A 1 110 ? 3.908 -5.108 -10.797 1.00 98.06 110 GLN A CA 1
ATOM 801 C C . GLN A 1 110 ? 3.335 -4.177 -9.714 1.00 98.06 110 GLN A C 1
ATOM 803 O O . GLN A 1 110 ? 2.574 -4.604 -8.840 1.00 98.06 110 GLN A O 1
ATOM 808 N N . ILE A 1 111 ? 3.680 -2.888 -9.748 1.00 98.44 111 ILE A N 1
ATOM 809 C CA . ILE A 1 111 ? 3.162 -1.905 -8.796 1.00 98.44 111 ILE A CA 1
ATOM 810 C C . ILE A 1 111 ? 1.650 -1.737 -8.959 1.00 98.44 111 ILE A C 1
ATOM 812 O O . ILE A 1 111 ? 0.926 -1.801 -7.961 1.00 98.44 111 ILE A O 1
ATOM 816 N N . LEU A 1 112 ? 1.178 -1.527 -10.189 1.00 98.38 112 LEU A N 1
ATOM 817 C CA . LEU A 1 112 ? -0.218 -1.200 -10.477 1.00 98.38 112 LEU A CA 1
ATOM 818 C C . LEU A 1 112 ? -1.150 -2.406 -10.342 1.00 98.38 112 LEU A C 1
ATOM 820 O O . LEU A 1 112 ? -2.229 -2.271 -9.762 1.00 98.38 112 LEU A O 1
ATOM 824 N N . ASP A 1 113 ? -0.722 -3.572 -10.815 1.00 97.94 113 ASP A N 1
ATOM 825 C CA . ASP A 1 113 ? -1.574 -4.757 -10.893 1.00 97.94 113 ASP A CA 1
ATOM 826 C C . ASP A 1 113 ? -1.510 -5.607 -9.622 1.00 97.94 113 ASP A C 1
ATOM 828 O O . ASP A 1 113 ? -2.482 -6.279 -9.271 1.00 97.94 113 ASP A O 1
ATOM 832 N N . GLU A 1 114 ? -0.399 -5.554 -8.878 1.00 98.00 114 GLU A N 1
ATOM 833 C CA . GLU A 1 114 ? -0.238 -6.354 -7.665 1.00 98.00 114 GLU A CA 1
ATOM 834 C C . GLU A 1 114 ? -0.131 -5.525 -6.391 1.00 98.00 114 GLU A C 1
ATOM 836 O O . GLU A 1 114 ? -0.926 -5.709 -5.462 1.00 98.00 114 GLU A O 1
ATOM 841 N N . ASN A 1 115 ? 0.869 -4.648 -6.296 1.00 98.25 115 ASN A N 1
ATOM 842 C CA . ASN A 1 115 ? 1.226 -4.037 -5.015 1.00 98.25 115 ASN A CA 1
ATOM 843 C C . ASN A 1 115 ? 0.164 -3.043 -4.538 1.00 98.25 115 ASN A C 1
ATOM 845 O O . ASN A 1 115 ? -0.232 -3.090 -3.372 1.00 98.25 115 ASN A O 1
ATOM 849 N N . VAL A 1 116 ? -0.344 -2.185 -5.425 1.00 98.50 116 VAL A N 1
ATOM 850 C CA . VAL A 1 116 ? -1.396 -1.213 -5.098 1.00 98.50 116 VAL A CA 1
ATOM 851 C C . VAL A 1 116 ? -2.688 -1.919 -4.652 1.00 98.50 116 VAL A C 1
ATOM 853 O O . VAL A 1 116 ? -3.191 -1.591 -3.570 1.00 98.50 116 VAL A O 1
ATOM 856 N N . PRO A 1 117 ? -3.219 -2.930 -5.373 1.00 98.44 117 PRO A N 1
ATOM 857 C CA . PRO A 1 117 ? -4.370 -3.703 -4.906 1.00 98.44 117 PRO A CA 1
ATOM 858 C C . PRO A 1 117 ? -4.132 -4.420 -3.572 1.00 98.44 117 PRO A C 1
ATOM 860 O O . PRO A 1 117 ? -4.995 -4.365 -2.689 1.00 98.44 117 PRO A O 1
ATOM 863 N N . LYS A 1 118 ? -2.962 -5.049 -3.381 1.00 98.44 118 LYS A N 1
ATOM 864 C CA . LYS A 1 118 ? -2.594 -5.715 -2.117 1.00 98.44 118 LYS A CA 1
ATOM 865 C C . LYS A 1 118 ? -2.558 -4.718 -0.954 1.00 98.44 118 LYS A C 1
ATOM 867 O O . LYS A 1 118 ? -3.130 -4.989 0.104 1.00 98.44 118 LYS A O 1
ATOM 872 N N . LEU A 1 119 ? -1.948 -3.549 -1.154 1.00 98.56 119 LEU A N 1
ATOM 873 C CA . LEU A 1 119 ? -1.890 -2.483 -0.154 1.00 98.56 119 LEU A CA 1
ATOM 874 C C . LEU A 1 119 ? -3.290 -1.965 0.187 1.00 98.56 119 LEU A C 1
ATOM 876 O O . LEU A 1 119 ? -3.628 -1.848 1.364 1.00 98.56 119 LEU A O 1
ATOM 880 N N . LYS A 1 120 ? -4.139 -1.730 -0.822 1.00 98.44 120 LYS A N 1
ATOM 881 C CA . LYS A 1 120 ? -5.540 -1.334 -0.621 1.00 98.44 120 LYS A CA 1
ATOM 882 C C . LYS A 1 120 ? -6.300 -2.372 0.206 1.00 98.44 120 LYS A C 1
ATOM 884 O O . LYS A 1 120 ? -7.009 -2.008 1.144 1.00 98.44 120 LYS A O 1
ATOM 889 N N . ALA A 1 121 ? -6.139 -3.659 -0.100 1.00 98.44 121 ALA A N 1
ATOM 890 C CA . ALA A 1 121 ? -6.771 -4.734 0.659 1.00 98.44 121 ALA A CA 1
ATOM 891 C C . ALA A 1 121 ? -6.316 -4.736 2.129 1.00 98.44 121 ALA A C 1
ATOM 893 O O . ALA A 1 121 ? -7.151 -4.841 3.031 1.00 98.44 121 ALA A O 1
ATOM 894 N N . LYS A 1 122 ? -5.016 -4.541 2.384 1.00 98.38 122 LYS A N 1
ATOM 895 C CA . LYS A 1 122 ? -4.479 -4.420 3.747 1.00 98.38 122 LYS A CA 1
ATOM 896 C C . LYS A 1 122 ? -4.968 -3.175 4.480 1.00 98.38 122 LYS A C 1
ATOM 898 O O . LYS A 1 122 ? -5.349 -3.282 5.643 1.00 98.38 122 LYS A O 1
ATOM 903 N N . ALA A 1 123 ? -5.058 -2.030 3.813 1.00 98.44 123 ALA A N 1
ATOM 904 C CA . ALA A 1 123 ? -5.628 -0.819 4.402 1.00 98.44 123 ALA A CA 1
ATOM 905 C C . ALA A 1 123 ? -7.099 -1.026 4.817 1.00 98.44 123 ALA A C 1
ATOM 907 O O . ALA A 1 123 ? -7.517 -0.610 5.899 1.00 98.44 123 ALA A O 1
ATOM 908 N N . LEU A 1 124 ? -7.885 -1.741 4.004 1.00 97.94 124 LEU A N 1
ATOM 909 C CA . LEU A 1 124 ? -9.263 -2.101 4.352 1.00 97.94 124 LEU A CA 1
ATOM 910 C C . LEU A 1 124 ? -9.337 -3.086 5.527 1.00 97.94 124 LEU A C 1
ATOM 912 O O . LEU A 1 124 ? -10.247 -2.987 6.351 1.00 97.94 124 LEU A O 1
ATOM 916 N N . GLU A 1 125 ? -8.395 -4.021 5.635 1.00 97.88 125 GLU A N 1
ATOM 917 C CA . GLU A 1 125 ? -8.275 -4.901 6.800 1.00 97.88 125 GLU A CA 1
ATOM 918 C C . GLU A 1 125 ? -7.978 -4.094 8.074 1.00 97.88 125 GLU A C 1
ATOM 920 O O . GLU A 1 125 ? -8.660 -4.273 9.085 1.00 97.88 125 GLU A O 1
ATOM 925 N N . MET A 1 126 ? -7.050 -3.135 8.004 1.00 98.38 126 MET A N 1
ATOM 926 C CA . MET A 1 126 ? -6.754 -2.220 9.111 1.00 98.38 126 MET A CA 1
ATOM 927 C C . MET A 1 126 ? -7.981 -1.403 9.523 1.00 98.38 126 MET A C 1
ATOM 929 O O . MET A 1 126 ? -8.266 -1.297 10.715 1.00 98.38 126 MET A O 1
ATOM 933 N N . LYS A 1 127 ? -8.785 -0.913 8.568 1.00 97.56 127 LYS A N 1
ATOM 934 C CA . LYS A 1 127 ? -10.047 -0.211 8.866 1.00 97.56 127 LYS A CA 1
ATOM 935 C C . LYS A 1 127 ? -11.003 -1.061 9.713 1.00 97.56 127 LYS A C 1
ATOM 937 O O . LYS A 1 127 ? -11.667 -0.537 10.605 1.00 97.56 127 LYS A O 1
ATOM 942 N N . LYS A 1 128 ? -11.049 -2.382 9.494 1.00 96.31 128 LYS A N 1
ATOM 943 C CA . LYS A 1 128 ? -11.851 -3.299 10.327 1.00 96.31 128 LYS A CA 1
ATOM 944 C C . LYS A 1 128 ? -11.298 -3.420 11.747 1.00 96.31 128 LYS A C 1
ATOM 946 O O . LYS A 1 128 ? -12.080 -3.583 12.680 1.00 96.31 128 LYS A O 1
ATOM 951 N N . VAL A 1 129 ? -9.976 -3.366 11.916 1.00 96.38 129 VAL A N 1
ATOM 952 C CA . VAL A 1 129 ? -9.335 -3.366 13.240 1.00 96.38 129 VAL A CA 1
ATOM 953 C C . VAL A 1 129 ? -9.662 -2.074 13.984 1.00 96.38 129 VAL A C 1
ATOM 955 O O . VAL A 1 129 ? -10.128 -2.155 15.117 1.00 96.38 129 VAL A O 1
ATOM 958 N N . TYR A 1 130 ? -9.530 -0.910 13.342 1.00 97.38 130 TYR A N 1
ATOM 959 C CA . TYR A 1 130 ? -9.899 0.374 13.951 1.00 97.38 130 TYR A CA 1
ATOM 960 C C . TYR A 1 130 ? -11.369 0.408 14.375 1.00 97.38 130 TYR A C 1
ATOM 962 O O . TYR A 1 130 ? -11.660 0.704 15.526 1.00 97.38 130 TYR A O 1
ATOM 970 N N . ALA A 1 131 ? -12.286 -0.079 13.534 1.00 95.81 131 ALA A N 1
ATOM 971 C CA . ALA A 1 131 ? -13.697 -0.179 13.909 1.00 95.81 131 ALA A CA 1
ATOM 972 C C . ALA A 1 131 ? -13.947 -1.078 15.141 1.00 95.81 131 ALA A C 1
ATOM 974 O O . ALA A 1 131 ? -14.907 -0.868 15.882 1.00 95.81 131 ALA A O 1
ATOM 975 N N . LYS A 1 132 ? -13.115 -2.105 15.374 1.00 94.25 132 LYS A N 1
ATOM 976 C CA . LYS A 1 132 ? -13.183 -2.913 16.605 1.00 94.25 132 LYS A CA 1
ATOM 977 C C . LYS A 1 132 ? -12.646 -2.145 17.811 1.00 94.25 132 LYS A C 1
ATOM 979 O O . LYS A 1 132 ? -13.231 -2.260 18.885 1.00 94.25 132 LYS A O 1
ATOM 984 N N . ILE A 1 133 ? -11.573 -1.376 17.632 1.00 96.06 133 ILE A N 1
ATOM 985 C CA . ILE A 1 133 ? -11.004 -0.513 18.674 1.00 96.06 133 ILE A CA 1
ATOM 986 C C . ILE A 1 133 ? -12.037 0.540 19.100 1.00 96.06 133 ILE A C 1
ATOM 988 O O . ILE A 1 133 ? -12.326 0.632 20.288 1.00 96.06 133 ILE A O 1
ATOM 992 N N . ASP A 1 134 ? -12.692 1.219 18.157 1.00 95.06 134 ASP A N 1
ATOM 993 C CA . ASP A 1 134 ? -13.707 2.246 18.446 1.00 95.06 134 ASP A CA 1
ATOM 994 C C . ASP A 1 134 ? -14.909 1.679 19.222 1.00 95.06 134 ASP A C 1
ATOM 996 O O . ASP A 1 134 ? -15.423 2.280 20.175 1.00 95.06 134 ASP A O 1
ATOM 1000 N N . LYS A 1 135 ? -15.356 0.471 18.847 1.00 90.94 135 LYS A N 1
ATOM 1001 C CA . LYS A 1 135 ? -16.411 -0.247 19.578 1.00 90.94 135 LYS A CA 1
ATOM 1002 C C . LYS A 1 135 ? -15.977 -0.578 21.001 1.00 90.94 135 LYS A C 1
ATOM 1004 O O . LYS A 1 135 ? -16.773 -0.430 21.926 1.00 90.94 135 LYS A O 1
ATOM 1009 N N . MET A 1 136 ? -14.732 -1.015 21.176 1.00 94.44 136 MET A N 1
ATOM 1010 C CA . MET A 1 136 ? -14.177 -1.329 22.488 1.00 94.44 136 MET A CA 1
ATOM 1011 C C . MET A 1 136 ? -14.028 -0.073 23.352 1.00 94.44 136 MET A C 1
ATOM 1013 O O . MET A 1 136 ? -14.360 -0.112 24.531 1.00 94.44 136 MET A O 1
ATOM 1017 N N . GLU A 1 137 ? -13.615 1.053 22.776 1.00 94.81 137 GLU A N 1
ATOM 1018 C CA . GLU A 1 137 ? -13.547 2.331 23.484 1.00 94.81 137 GLU A CA 1
ATOM 1019 C C . GLU A 1 137 ? -14.935 2.777 23.960 1.00 94.81 137 GLU A C 1
ATOM 1021 O O . GLU A 1 137 ? -15.123 3.115 25.130 1.00 94.81 137 GLU A O 1
ATOM 1026 N N . THR A 1 138 ? -15.932 2.724 23.073 1.00 92.75 138 THR A N 1
ATOM 1027 C CA . THR A 1 138 ? -17.328 3.040 23.414 1.00 92.75 138 THR A CA 1
ATOM 1028 C C . THR A 1 138 ? -17.836 2.137 24.534 1.00 92.75 138 THR A C 1
ATOM 1030 O O . THR A 1 138 ? -18.481 2.597 25.477 1.00 92.75 138 THR A O 1
ATOM 1033 N N . PHE A 1 139 ? -17.514 0.848 24.448 1.00 89.06 139 PHE A N 1
ATOM 1034 C CA . PHE A 1 139 ? -17.860 -0.130 25.464 1.00 89.06 139 PHE A CA 1
ATOM 1035 C C . PHE A 1 139 ? -17.242 0.219 26.830 1.00 89.06 139 PHE A C 1
ATOM 1037 O O . PHE A 1 139 ? -17.961 0.299 27.827 1.00 89.06 139 PHE A O 1
ATOM 1044 N N . VAL A 1 140 ? -15.937 0.496 26.882 1.00 93.19 140 VAL A N 1
ATOM 1045 C CA . VAL A 1 140 ? -15.241 0.867 28.124 1.00 93.19 140 VAL A CA 1
ATOM 1046 C C . VAL A 1 140 ? -15.828 2.146 28.727 1.00 93.19 140 VAL A C 1
ATOM 1048 O O . VAL A 1 140 ? -16.050 2.202 29.938 1.00 93.19 140 VAL A O 1
ATOM 1051 N N . LYS A 1 141 ? -16.157 3.147 27.899 1.00 93.50 141 LYS A N 1
ATOM 1052 C CA . LYS A 1 141 ? -16.827 4.378 28.354 1.00 93.50 141 LYS A CA 1
ATOM 1053 C C . LYS A 1 141 ? -18.168 4.083 29.026 1.00 93.50 141 LYS A C 1
ATOM 1055 O O . LYS A 1 141 ? -18.433 4.614 30.102 1.00 93.50 141 LYS A O 1
ATOM 1060 N N . MET A 1 142 ? -18.988 3.214 28.434 1.00 89.81 142 MET A N 1
ATOM 1061 C CA . MET A 1 142 ? -20.277 2.834 29.019 1.00 89.81 142 MET A CA 1
ATOM 1062 C C . MET A 1 142 ? -20.107 2.117 30.365 1.00 89.81 142 MET A C 1
ATOM 1064 O O . MET A 1 142 ? -20.810 2.429 31.324 1.00 89.81 142 MET A O 1
ATOM 1068 N N . VAL A 1 143 ? -19.167 1.173 30.465 1.00 90.50 143 VAL A N 1
ATOM 1069 C CA . VAL A 1 143 ? -18.897 0.476 31.735 1.00 90.50 143 VAL A CA 1
ATOM 1070 C C . VAL A 1 143 ? -18.463 1.463 32.813 1.00 90.50 143 VAL A C 1
ATOM 1072 O O . VAL A 1 143 ? -18.966 1.388 33.933 1.00 90.50 143 VAL A O 1
ATOM 1075 N N . GLY A 1 144 ? -17.598 2.421 32.467 1.00 92.00 144 GLY A N 1
ATOM 1076 C CA . GLY A 1 144 ? -17.194 3.494 33.375 1.00 92.00 144 GLY A CA 1
ATOM 1077 C C . GLY A 1 144 ? -18.379 4.319 33.885 1.00 92.00 144 GLY A C 1
ATOM 1078 O O . GLY A 1 144 ? -18.488 4.560 35.084 1.00 92.00 144 GLY A O 1
ATOM 1079 N N . GLN A 1 145 ? -19.312 4.692 33.003 1.00 92.56 145 GLN A N 1
ATOM 1080 C CA . GLN A 1 145 ? -20.528 5.426 33.381 1.00 92.56 145 GLN A CA 1
ATOM 1081 C C . GLN A 1 145 ? -21.439 4.616 34.315 1.00 92.56 145 GLN A C 1
ATOM 1083 O O . GLN A 1 145 ? -21.953 5.152 35.300 1.00 92.56 145 GLN A O 1
ATOM 1088 N N . ASN A 1 146 ? -21.612 3.320 34.043 1.00 89.44 146 ASN A N 1
ATOM 1089 C CA . ASN A 1 146 ? -22.406 2.433 34.893 1.00 89.44 146 ASN A CA 1
ATOM 1090 C C . ASN A 1 146 ? -21.774 2.274 36.283 1.00 89.44 146 ASN A C 1
ATOM 1092 O O . ASN A 1 146 ? -22.483 2.353 37.285 1.00 89.44 146 ASN A O 1
ATOM 1096 N N . ALA A 1 147 ? -20.451 2.101 36.353 1.00 91.19 147 ALA A N 1
ATOM 1097 C CA . ALA A 1 147 ? -19.720 2.010 37.616 1.00 91.19 147 ALA A CA 1
ATOM 1098 C C . ALA A 1 147 ? -19.841 3.301 38.440 1.00 91.19 147 ALA A C 1
ATOM 1100 O O . ALA A 1 147 ? -20.178 3.232 39.617 1.00 91.19 147 ALA A O 1
ATOM 1101 N N . ALA A 1 148 ? -19.672 4.469 37.811 1.00 91.62 148 ALA A N 1
ATOM 1102 C CA . ALA A 1 148 ? -19.840 5.762 38.476 1.00 91.62 148 ALA A CA 1
ATOM 1103 C C . ALA A 1 148 ? -21.277 5.972 38.990 1.00 91.62 148 ALA A C 1
ATOM 1105 O O . ALA A 1 148 ? -21.491 6.507 40.076 1.00 91.62 148 ALA A O 1
ATOM 1106 N N . THR A 1 149 ? -22.278 5.513 38.233 1.00 90.56 149 THR A N 1
ATOM 1107 C CA . THR A 1 149 ? -23.685 5.575 38.655 1.00 90.56 149 THR A CA 1
ATOM 1108 C C . THR A 1 149 ? -23.933 4.696 39.881 1.00 90.56 149 THR A C 1
ATOM 1110 O O . THR A 1 149 ? -24.587 5.135 40.827 1.00 90.56 149 THR A O 1
ATOM 1113 N N . LEU A 1 150 ? -23.395 3.472 39.888 1.00 89.31 150 LEU A N 1
ATOM 1114 C CA . LEU A 1 150 ? -23.486 2.570 41.037 1.00 89.31 150 LEU A CA 1
ATOM 1115 C C . LEU A 1 150 ? -22.773 3.140 42.266 1.00 89.31 150 LEU A C 1
ATOM 1117 O O . LEU A 1 150 ? -23.345 3.126 43.352 1.00 89.31 150 LEU A O 1
ATOM 1121 N N . GLU A 1 151 ? -21.565 3.679 42.099 1.00 92.19 151 GLU A N 1
ATOM 1122 C CA . GLU A 1 151 ? -20.808 4.327 43.173 1.00 92.19 151 GLU A CA 1
ATOM 1123 C C . GLU A 1 151 ? -21.610 5.477 43.798 1.00 92.19 151 GLU A C 1
ATOM 1125 O O . GLU A 1 151 ? -21.768 5.535 45.018 1.00 92.19 151 GLU A O 1
ATOM 1130 N N . GLN A 1 152 ? -22.228 6.326 42.974 1.00 91.94 152 GLN A N 1
ATOM 1131 C CA . GLN A 1 152 ? -23.060 7.424 43.460 1.00 91.94 152 GLN A CA 1
ATOM 1132 C C . GLN A 1 152 ? -24.304 6.941 44.221 1.00 91.94 152 GLN A C 1
ATOM 1134 O O . GLN A 1 152 ? -24.688 7.543 45.226 1.00 91.94 152 GLN A O 1
ATOM 1139 N N . GLN A 1 153 ? -24.940 5.852 43.776 1.00 87.50 153 GLN A N 1
ATOM 1140 C CA . GLN A 1 153 ? -26.065 5.254 44.500 1.00 87.50 153 GLN A CA 1
ATOM 1141 C C . GLN A 1 153 ? -25.643 4.687 45.858 1.00 87.50 153 GLN A C 1
ATOM 1143 O O . GLN A 1 153 ? -26.387 4.832 46.828 1.00 87.50 153 GLN A O 1
ATOM 1148 N N . VAL A 1 154 ? -24.460 4.072 45.940 1.00 88.69 154 VAL A N 1
ATOM 1149 C CA . VAL A 1 154 ? -23.902 3.565 47.202 1.00 88.69 154 VAL A CA 1
ATOM 1150 C C . VAL A 1 154 ? -23.616 4.720 48.157 1.00 88.69 154 VAL A C 1
ATOM 1152 O O . VAL A 1 154 ? -24.112 4.697 49.281 1.00 88.69 154 VAL A O 1
ATOM 1155 N N . ILE A 1 155 ? -22.929 5.772 47.699 1.00 89.00 155 ILE A N 1
ATOM 1156 C CA . ILE A 1 155 ? -22.657 6.977 48.502 1.00 89.00 155 ILE A CA 1
ATOM 1157 C C . ILE A 1 155 ? -23.963 7.589 49.030 1.00 89.00 155 ILE A C 1
ATOM 1159 O O . ILE A 1 155 ? -24.061 7.960 50.203 1.00 89.00 155 ILE A O 1
ATOM 1163 N N . GLN A 1 156 ? -24.992 7.680 48.183 1.00 86.06 156 GLN A N 1
ATOM 1164 C CA . GLN A 1 156 ? -26.295 8.209 48.582 1.00 86.06 156 GLN A CA 1
ATOM 1165 C C . GLN A 1 156 ? -26.979 7.313 49.630 1.00 86.06 156 GLN A C 1
ATOM 1167 O O . GLN A 1 156 ? -27.463 7.821 50.641 1.00 86.06 156 GLN A O 1
ATOM 1172 N N . ALA A 1 157 ? -26.965 5.991 49.442 1.00 84.25 157 ALA A N 1
ATOM 1173 C CA . ALA A 1 157 ? -27.535 5.040 50.395 1.00 84.25 157 ALA A CA 1
ATOM 1174 C C . ALA A 1 157 ? -26.804 5.045 51.749 1.00 84.25 157 ALA A C 1
ATOM 1176 O O . ALA A 1 157 ? -27.449 4.965 52.797 1.00 84.25 157 ALA A O 1
ATOM 1177 N N . GLU A 1 158 ? -25.476 5.176 51.753 1.00 83.75 158 GLU A N 1
ATOM 1178 C CA . GLU A 1 158 ? -24.668 5.301 52.971 1.00 83.75 158 GLU A CA 1
ATOM 1179 C C . GLU A 1 158 ? -24.987 6.592 53.724 1.00 83.75 158 GLU A C 1
ATOM 1181 O O . GLU A 1 158 ? -25.184 6.567 54.942 1.00 83.75 158 GLU A O 1
ATOM 1186 N N . LYS A 1 159 ? -25.105 7.712 53.001 1.00 82.19 159 LYS A N 1
ATOM 1187 C CA . LYS A 1 159 ? -25.511 8.997 53.571 1.00 82.19 159 LYS A CA 1
ATOM 1188 C C . LYS A 1 159 ? -26.896 8.902 54.204 1.00 82.19 159 LYS A C 1
ATOM 1190 O O . LYS A 1 159 ? -27.067 9.323 55.348 1.00 82.19 159 LYS A O 1
ATOM 1195 N N . ASP A 1 160 ? -27.859 8.314 53.502 1.00 79.06 160 ASP A N 1
ATOM 1196 C CA . ASP A 1 160 ? -29.229 8.176 53.991 1.00 79.06 160 ASP A CA 1
ATOM 1197 C C . ASP A 1 160 ? -29.300 7.251 55.216 1.00 79.06 160 ASP A C 1
ATOM 1199 O O . ASP A 1 160 ? -29.960 7.595 56.197 1.00 79.06 160 ASP A O 1
ATOM 1203 N N . CYS A 1 161 ? -28.553 6.140 55.226 1.00 70.94 161 CYS A N 1
ATOM 1204 C CA . CYS A 1 161 ? -28.430 5.242 56.382 1.00 70.94 161 CYS A CA 1
ATOM 1205 C C . CYS A 1 161 ? -27.732 5.901 57.586 1.00 70.94 161 CYS A C 1
ATOM 1207 O O . CYS A 1 161 ? -28.155 5.720 58.733 1.00 70.94 161 CYS A O 1
ATOM 1209 N N . GLY A 1 162 ? -26.667 6.669 57.345 1.00 67.31 162 GLY A N 1
ATOM 1210 C CA . GLY A 1 162 ? -25.916 7.386 58.377 1.00 67.31 162 GLY A CA 1
ATOM 1211 C C . GLY A 1 162 ? -26.728 8.507 59.030 1.00 67.31 162 GLY A C 1
ATOM 1212 O O . GLY A 1 162 ? -26.598 8.751 60.233 1.00 67.31 162 GLY A O 1
ATOM 1213 N N . ASN A 1 163 ? -27.630 9.124 58.264 1.00 65.19 163 ASN A N 1
ATOM 1214 C CA . ASN A 1 163 ? -28.503 10.205 58.715 1.00 65.19 163 ASN A CA 1
ATOM 1215 C C . ASN A 1 163 ? -29.796 9.710 59.401 1.00 65.19 163 ASN A C 1
ATOM 1217 O O . ASN A 1 163 ? -30.637 10.518 59.799 1.00 65.19 163 ASN A O 1
ATOM 1221 N N . LEU A 1 164 ? -29.971 8.391 59.578 1.00 65.56 164 LEU A N 1
ATOM 1222 C CA . LEU A 1 164 ? -31.128 7.836 60.284 1.00 65.56 164 LEU A CA 1
ATOM 1223 C C . LEU A 1 164 ? -31.073 8.156 61.792 1.00 65.56 164 LEU A C 1
ATOM 1225 O O . LEU A 1 164 ? -30.036 7.929 62.441 1.00 65.56 164 LEU A O 1
ATOM 1229 N N . PRO A 1 165 ? -32.194 8.595 62.405 1.00 69.00 165 PRO A N 1
ATOM 1230 C CA . PRO A 1 165 ? -32.275 8.812 63.845 1.00 69.00 165 PRO A CA 1
ATOM 1231 C C . PRO A 1 165 ? -31.893 7.540 64.612 1.00 69.00 165 PRO A C 1
ATOM 1233 O O . PRO A 1 165 ? -32.271 6.430 64.232 1.00 69.00 165 PRO A O 1
ATOM 1236 N N . HIS A 1 166 ? -31.161 7.690 65.718 1.00 65.44 166 HIS A N 1
ATOM 1237 C CA . HIS A 1 166 ? -30.595 6.578 66.499 1.00 65.44 166 HIS A CA 1
ATOM 1238 C C . HIS A 1 166 ? -31.632 5.501 66.892 1.00 65.44 166 HIS A C 1
ATOM 1240 O O . HIS A 1 166 ? -31.323 4.309 66.922 1.00 65.44 166 HIS A O 1
ATOM 1246 N N . GLY A 1 167 ? -32.885 5.900 67.145 1.00 64.19 167 GLY A N 1
ATOM 1247 C CA . GLY A 1 167 ? -33.984 4.974 67.436 1.00 64.19 167 GLY A CA 1
ATOM 1248 C C . GLY A 1 167 ? -34.335 4.039 66.273 1.00 64.19 167 GLY A C 1
ATOM 1249 O O . GLY A 1 167 ? -34.602 2.864 66.502 1.00 64.19 167 GLY A O 1
ATOM 1250 N N . VAL A 1 168 ? -34.261 4.521 65.028 1.00 68.56 168 VAL A N 1
ATOM 1251 C CA . VAL A 1 168 ? -34.573 3.737 63.820 1.00 68.56 168 VAL A CA 1
ATOM 1252 C C . VAL A 1 168 ? -33.451 2.744 63.520 1.00 68.56 168 VAL A C 1
ATOM 1254 O O . VAL A 1 168 ? -33.724 1.584 63.226 1.00 68.56 168 VAL A O 1
ATOM 1257 N N . ARG A 1 169 ? -32.186 3.153 63.705 1.00 69.44 169 ARG A N 1
ATOM 1258 C CA . ARG A 1 169 ? -31.025 2.248 63.625 1.00 69.44 169 ARG A CA 1
ATOM 1259 C C . ARG A 1 169 ? -31.133 1.092 64.622 1.00 69.44 169 ARG A C 1
ATOM 1261 O O . ARG A 1 169 ? -30.940 -0.057 64.241 1.00 69.44 169 ARG A O 1
ATOM 1268 N N . ARG A 1 170 ? -31.510 1.370 65.878 1.00 71.06 170 ARG A N 1
ATOM 1269 C CA . ARG A 1 170 ? -31.689 0.331 66.911 1.00 71.06 170 ARG A CA 1
ATOM 1270 C C . ARG A 1 170 ? -32.820 -0.646 66.576 1.00 71.06 170 ARG A C 1
ATOM 1272 O O . ARG A 1 170 ? -32.698 -1.832 66.860 1.00 71.06 170 ARG A O 1
ATOM 1279 N N . LEU A 1 171 ? -33.891 -0.153 65.956 1.00 70.50 171 LEU A N 1
ATOM 1280 C CA . LEU A 1 171 ? -35.054 -0.953 65.578 1.00 70.50 171 LEU A CA 1
ATOM 1281 C C . LEU A 1 171 ? -34.760 -1.846 64.356 1.00 70.50 171 LEU A C 1
ATOM 1283 O O . LEU A 1 171 ? -35.104 -3.024 64.370 1.00 70.50 171 LEU A O 1
ATOM 1287 N N . LEU A 1 172 ? -34.024 -1.345 63.357 1.00 72.56 172 LEU A N 1
ATOM 1288 C CA . LEU A 1 172 ? -33.567 -2.143 62.209 1.00 72.56 172 LEU A CA 1
ATOM 1289 C C . LEU A 1 172 ? -32.588 -3.254 62.619 1.00 72.56 172 LEU A C 1
ATOM 1291 O O . LEU A 1 172 ? -32.727 -4.389 62.169 1.00 72.56 172 LEU A O 1
ATOM 1295 N N . LEU A 1 173 ? -31.661 -2.961 63.536 1.00 68.38 173 LEU A N 1
ATOM 1296 C CA . LEU A 1 173 ? -30.754 -3.964 64.111 1.00 68.38 173 LEU A CA 1
ATOM 1297 C C . LEU A 1 173 ? -31.487 -5.028 64.946 1.00 68.38 173 LEU A C 1
ATOM 1299 O O . LEU A 1 173 ? -30.991 -6.139 65.090 1.00 68.38 173 LEU A O 1
ATOM 1303 N N . SER A 1 174 ? -32.665 -4.709 65.494 1.00 64.19 174 SER A N 1
ATOM 1304 C CA . SER A 1 174 ? -33.494 -5.680 66.224 1.00 64.19 174 SER A CA 1
ATOM 1305 C C . SER A 1 174 ? -34.360 -6.567 65.318 1.00 64.19 174 SER A C 1
ATOM 1307 O O . SER A 1 174 ? -34.816 -7.614 65.766 1.00 64.19 174 SER A O 1
ATOM 1309 N N . ILE A 1 175 ? -34.562 -6.183 64.050 1.00 59.62 175 ILE A N 1
ATOM 1310 C CA . ILE A 1 175 ? -35.348 -6.940 63.057 1.00 59.62 175 ILE A CA 1
ATOM 1311 C C . ILE A 1 175 ? -34.484 -7.968 62.303 1.00 59.62 175 ILE A C 1
ATOM 1313 O O . ILE A 1 175 ? -35.008 -8.965 61.815 1.00 59.62 175 ILE A O 1
ATOM 1317 N N . SER A 1 176 ? -33.162 -7.779 62.227 1.00 58.38 176 SER A N 1
ATOM 1318 C CA . SER A 1 176 ? -32.245 -8.734 61.580 1.00 58.38 176 SER A CA 1
ATOM 1319 C C . SER A 1 176 ? -31.963 -10.002 62.404 1.00 58.38 176 SER A C 1
ATOM 1321 O O . SER A 1 176 ? -31.286 -10.907 61.918 1.00 58.38 176 SER A O 1
ATOM 1323 N N . ALA A 1 177 ? -32.506 -10.109 63.620 1.00 59.12 177 ALA A N 1
ATOM 1324 C CA . ALA A 1 177 ? -32.565 -11.354 64.381 1.00 59.12 177 ALA A CA 1
ATOM 1325 C C . ALA A 1 177 ? -33.930 -12.031 64.152 1.00 59.12 177 ALA A C 1
ATOM 1327 O O . ALA A 1 177 ? -34.960 -11.366 64.294 1.00 59.12 177 ALA A O 1
ATOM 1328 N N . PRO A 1 178 ? -33.999 -13.341 63.837 1.00 47.56 178 PRO A N 1
ATOM 1329 C CA . PRO A 1 178 ? -35.275 -13.997 63.633 1.00 47.56 178 PRO A CA 1
ATOM 1330 C C . PRO A 1 178 ? -35.913 -14.211 65.005 1.00 47.56 178 PRO A C 1
ATOM 1332 O O . PRO A 1 178 ? -35.603 -15.158 65.722 1.00 47.56 178 PRO A O 1
ATOM 1335 N N . SER A 1 179 ? -36.814 -13.320 65.395 1.00 45.53 179 SER A N 1
ATOM 1336 C CA . SER A 1 179 ? -37.793 -13.623 66.429 1.00 45.53 179 SER A CA 1
ATOM 1337 C C . SER A 1 179 ? -39.171 -13.552 65.813 1.00 45.53 179 SER A C 1
ATOM 1339 O O . SER A 1 179 ? -39.716 -12.482 65.545 1.00 45.53 179 SER A O 1
ATOM 1341 N N . ASN A 1 180 ? -39.728 -14.747 65.608 1.00 57.44 180 ASN A N 1
ATOM 1342 C CA . ASN A 1 180 ? -41.161 -14.973 65.647 1.00 57.44 180 ASN A CA 1
ATOM 1343 C C . ASN A 1 180 ? -41.745 -14.102 66.756 1.00 57.44 180 ASN A C 1
ATOM 1345 O O . ASN A 1 180 ? -41.284 -14.229 67.883 1.00 57.44 180 ASN A O 1
ATOM 1349 N N . LEU A 1 181 ? -42.716 -13.246 66.442 1.00 52.09 181 LEU A N 1
ATOM 1350 C CA . LEU A 1 181 ? -43.896 -12.996 67.268 1.00 52.09 181 LEU A CA 1
ATOM 1351 C C . LEU A 1 181 ? -44.800 -11.968 66.575 1.00 52.09 181 LEU A C 1
ATOM 1353 O O . LEU A 1 181 ? -44.474 -10.796 66.404 1.00 52.09 181 LEU A O 1
ATOM 1357 N N . ASN A 1 182 ? -45.984 -12.460 66.215 1.00 49.19 182 ASN A N 1
ATOM 1358 C CA . ASN A 1 182 ? -47.182 -11.696 65.902 1.00 49.19 182 ASN A CA 1
ATOM 1359 C C . ASN A 1 182 ? -47.349 -10.481 66.823 1.00 49.19 182 ASN A C 1
ATOM 1361 O O . ASN A 1 182 ? -47.481 -10.655 68.034 1.00 49.19 182 ASN A O 1
ATOM 1365 N N . LYS A 1 183 ? -47.469 -9.284 66.239 1.00 42.03 183 LYS A N 1
ATOM 1366 C CA . LYS A 1 183 ? -48.316 -8.183 66.729 1.00 42.03 183 LYS A CA 1
ATOM 1367 C C . LYS A 1 183 ? -48.400 -7.098 65.660 1.00 42.03 183 LYS A C 1
ATOM 1369 O O . LYS A 1 183 ? -47.394 -6.630 65.139 1.00 42.03 183 LYS A O 1
ATOM 1374 N N . LYS A 1 184 ? -49.635 -6.730 65.320 1.00 45.00 184 LYS A N 1
ATOM 1375 C CA . LYS A 1 184 ? -49.975 -5.704 64.333 1.00 45.00 184 LYS A CA 1
ATOM 1376 C C . LYS A 1 184 ? -49.353 -4.372 64.760 1.00 45.00 184 LYS A C 1
ATOM 1378 O O . LYS A 1 184 ? -49.812 -3.773 65.727 1.00 45.00 184 LYS A O 1
ATOM 1383 N N . CYS A 1 185 ? -48.332 -3.919 64.041 1.00 33.16 185 CYS A N 1
ATOM 1384 C CA . CYS A 1 185 ? -47.819 -2.560 64.143 1.00 33.16 185 CYS A CA 1
ATOM 1385 C C . CYS A 1 185 ? -48.189 -1.839 62.842 1.00 33.16 185 CYS A C 1
ATOM 1387 O O . CYS A 1 185 ? -47.716 -2.201 61.767 1.00 33.16 185 CYS A O 1
ATOM 1389 N N . SER A 1 186 ? -49.106 -0.876 62.926 1.00 42.84 186 SER A N 1
ATOM 1390 C CA . SER A 1 186 ? -49.452 -0.002 61.804 1.00 42.84 186 SER A CA 1
ATOM 1391 C C . SER A 1 186 ? -48.324 1.013 61.628 1.00 42.84 186 SER A C 1
ATOM 1393 O O . SER A 1 186 ? -48.304 2.035 62.311 1.00 42.84 186 SER A O 1
ATOM 1395 N N . CYS A 1 187 ? -47.369 0.724 60.743 1.00 35.06 187 CYS A N 1
ATOM 1396 C CA . CYS A 1 187 ? -46.316 1.672 60.390 1.00 35.06 187 CYS A CA 1
ATOM 1397 C C . CYS A 1 187 ? -46.879 2.806 59.509 1.00 35.06 187 CYS A C 1
ATOM 1399 O O . CYS A 1 187 ? -47.630 2.532 58.567 1.00 35.06 187 CYS A O 1
ATOM 1401 N N . PRO A 1 188 ? -46.518 4.076 59.770 1.00 36.2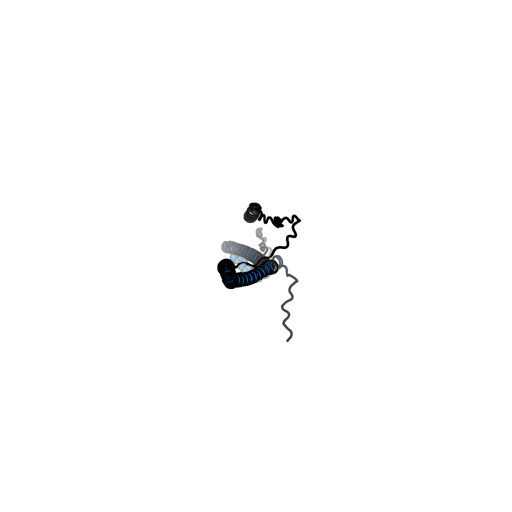5 188 PRO A N 1
ATOM 1402 C CA . PRO A 1 188 ? -46.842 5.174 58.871 1.00 36.25 188 PRO A CA 1
ATOM 1403 C C . PRO A 1 188 ? -46.127 4.949 57.536 1.00 36.25 188 PRO A C 1
ATOM 1405 O O . PRO A 1 188 ? -44.986 4.494 57.521 1.00 36.25 188 PRO A O 1
ATOM 1408 N N . LYS A 1 189 ? -46.830 5.246 56.434 1.00 38.31 189 LYS A N 1
ATOM 1409 C CA . LYS A 1 189 ? -46.376 5.159 55.037 1.00 38.31 189 LYS A CA 1
ATOM 1410 C C . LYS A 1 189 ? -44.906 5.572 54.903 1.00 38.31 189 LYS A C 1
ATOM 1412 O O . LYS A 1 189 ? -44.603 6.752 54.742 1.00 38.31 189 LYS A O 1
ATOM 1417 N N . GLN A 1 190 ? -44.001 4.597 54.934 1.00 41.62 190 GLN A N 1
ATOM 1418 C CA . GLN A 1 190 ? -42.671 4.778 54.384 1.00 41.62 190 GLN A CA 1
ATOM 1419 C C . GLN A 1 190 ? -42.895 4.996 52.895 1.00 41.62 190 GLN A C 1
ATOM 1421 O O . GLN A 1 190 ? -43.422 4.121 52.204 1.00 41.6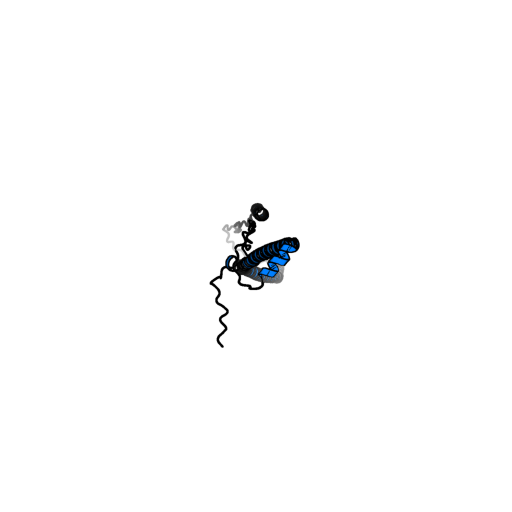2 190 GLN A O 1
ATOM 1426 N N . GLN A 1 191 ? -42.577 6.199 52.423 1.00 44.28 191 GLN A N 1
ATOM 1427 C CA . GLN A 1 191 ? -42.329 6.408 51.010 1.00 44.28 191 GLN A CA 1
ATOM 1428 C C . GLN A 1 191 ? -41.217 5.435 50.651 1.00 44.28 191 GLN A C 1
ATOM 1430 O O . GLN A 1 191 ? -40.061 5.595 51.028 1.00 44.28 191 GLN A O 1
ATOM 1435 N N . ASN A 1 192 ? -41.652 4.344 50.043 1.00 44.47 192 ASN A N 1
ATOM 1436 C CA . ASN A 1 192 ? -40.835 3.274 49.540 1.00 44.47 192 ASN A CA 1
ATOM 1437 C C . ASN A 1 192 ? -40.048 3.909 48.393 1.00 44.47 192 ASN A C 1
ATOM 1439 O O . ASN A 1 192 ? -40.540 3.969 47.266 1.00 44.47 192 ASN A O 1
ATOM 1443 N N . THR A 1 193 ? -38.871 4.469 48.675 1.00 53.81 193 THR A N 1
ATOM 1444 C CA . THR A 1 193 ? -37.868 4.710 47.640 1.00 53.81 193 THR A CA 1
ATOM 1445 C C . THR A 1 193 ? -37.397 3.331 47.214 1.00 53.81 193 THR A C 1
ATOM 1447 O O . THR A 1 193 ? -36.396 2.796 47.681 1.00 53.81 193 THR A O 1
ATOM 1450 N N . ARG A 1 194 ? -38.236 2.686 46.398 1.00 59.06 194 ARG A N 1
ATOM 1451 C CA . ARG A 1 194 ? -37.972 1.389 45.805 1.00 59.06 194 ARG A CA 1
ATOM 1452 C C . ARG A 1 194 ? -36.657 1.542 45.059 1.00 59.06 194 ARG A C 1
ATOM 1454 O O . ARG A 1 194 ? -36.615 2.246 44.056 1.00 59.06 194 ARG A O 1
ATOM 1461 N N . TYR A 1 195 ? -35.602 0.930 45.586 1.00 63.91 195 TYR A N 1
ATOM 1462 C CA . TYR A 1 195 ? -34.328 0.866 44.893 1.00 63.91 195 TYR A CA 1
ATOM 1463 C C . TYR A 1 195 ? -34.576 0.219 43.529 1.00 63.91 195 TYR A C 1
ATOM 1465 O O . TYR A 1 195 ? -35.031 -0.926 43.448 1.00 63.91 195 TYR A O 1
ATOM 1473 N N . GLU A 1 196 ? -34.352 0.987 42.469 1.00 68.81 196 GLU A N 1
ATOM 1474 C CA . GLU A 1 196 ? -34.393 0.495 41.104 1.00 68.81 196 GLU A CA 1
ATOM 1475 C C . GLU A 1 196 ? -32.961 0.171 40.699 1.00 68.81 196 GLU A C 1
ATOM 1477 O O . GLU A 1 196 ? -32.101 1.054 40.649 1.00 68.81 196 GLU A O 1
ATOM 1482 N N . LEU A 1 197 ? -32.706 -1.118 40.466 1.00 71.19 197 LEU A N 1
ATOM 1483 C CA . LEU A 1 197 ? -31.412 -1.583 39.997 1.00 71.19 197 LEU A CA 1
ATOM 1484 C C . LEU A 1 197 ? -31.131 -0.917 38.641 1.00 71.19 197 LEU A C 1
ATOM 1486 O O . LEU A 1 197 ? -31.925 -1.112 37.715 1.00 71.19 197 LEU A O 1
ATOM 1490 N N . PRO A 1 198 ? -30.026 -0.166 38.496 1.00 69.00 198 PRO A N 1
ATOM 1491 C CA . PRO A 1 198 ? -29.647 0.397 37.212 1.00 69.00 198 PRO A CA 1
ATOM 1492 C C . PRO A 1 198 ? -29.572 -0.700 36.158 1.00 69.00 198 PRO A C 1
ATOM 1494 O O . PRO A 1 198 ? -29.088 -1.800 36.432 1.00 69.00 198 PRO A O 1
ATOM 1497 N N . SER A 1 199 ? -30.031 -0.400 34.945 1.00 74.19 199 SER A N 1
ATOM 1498 C CA . SER A 1 199 ? -29.851 -1.299 33.809 1.00 74.19 199 SER A CA 1
ATOM 1499 C C . SER A 1 199 ? -28.356 -1.453 33.531 1.00 74.19 199 SER A C 1
ATOM 1501 O O . SER A 1 199 ? -27.750 -0.624 32.855 1.00 74.19 199 SER A O 1
ATOM 1503 N N . LEU A 1 200 ? -27.756 -2.508 34.080 1.00 71.56 200 LEU A N 1
ATOM 1504 C CA . LEU A 1 200 ? -26.344 -2.792 33.893 1.00 71.56 200 LEU A CA 1
ATOM 1505 C C . LEU A 1 200 ? -26.071 -3.252 32.467 1.00 71.56 200 LEU A C 1
ATOM 1507 O O . LEU A 1 200 ? -26.895 -3.890 31.808 1.00 71.56 200 LEU A O 1
ATOM 1511 N N . TYR A 1 201 ? -24.862 -2.935 32.024 1.00 69.06 201 TYR A N 1
ATOM 1512 C CA . TYR A 1 201 ? -24.323 -3.412 30.765 1.00 69.06 201 TYR A CA 1
ATOM 1513 C C . TYR A 1 201 ? -24.379 -4.946 30.662 1.00 69.06 201 TYR A C 1
ATOM 1515 O O . TYR A 1 201 ? -24.092 -5.659 31.627 1.00 69.06 201 TYR A O 1
ATOM 1523 N N . ARG A 1 202 ? -24.683 -5.436 29.455 1.00 78.06 202 ARG A N 1
ATOM 1524 C CA . ARG A 1 202 ? -24.584 -6.844 29.061 1.00 78.06 202 ARG A CA 1
ATOM 1525 C C . ARG A 1 202 ? -23.661 -6.993 27.860 1.00 78.06 202 ARG A C 1
ATOM 1527 O O . ARG A 1 202 ? -23.856 -6.319 26.847 1.00 78.06 202 ARG A O 1
ATOM 1534 N N . THR A 1 203 ? -22.692 -7.898 27.962 1.00 73.25 203 THR A N 1
ATOM 1535 C CA . THR A 1 203 ? -21.666 -8.122 26.931 1.00 73.25 203 THR A CA 1
ATOM 1536 C C . THR A 1 203 ? -22.257 -8.531 25.596 1.00 73.25 203 THR A C 1
ATOM 1538 O O . THR A 1 203 ? -21.849 -8.063 24.532 1.00 73.25 203 THR A O 1
ATOM 1541 N N . GLU A 1 204 ? -23.312 -9.320 25.682 1.00 76.75 204 GLU A N 1
ATOM 1542 C CA . GLU A 1 204 ? -24.037 -9.930 24.582 1.00 76.75 204 GLU A CA 1
ATOM 1543 C C . GLU A 1 204 ? -24.772 -8.877 23.736 1.00 76.75 204 GLU A C 1
ATOM 1545 O O . GLU A 1 204 ? -25.033 -9.102 22.558 1.00 76.75 204 GLU A O 1
ATOM 1550 N N . ALA A 1 205 ? -25.070 -7.703 24.310 1.00 74.88 205 ALA A N 1
ATOM 1551 C CA . ALA A 1 205 ? -25.728 -6.603 23.607 1.00 74.88 205 ALA A CA 1
ATOM 1552 C C . ALA A 1 205 ? -24.768 -5.778 22.728 1.00 74.88 205 ALA A C 1
ATOM 1554 O O . ALA A 1 205 ? -25.223 -5.078 21.826 1.00 74.88 205 ALA A O 1
ATOM 1555 N N . TYR A 1 206 ? -23.454 -5.842 22.978 1.00 68.00 206 TYR A N 1
ATOM 1556 C CA . TYR A 1 206 ? -22.433 -5.058 22.258 1.00 68.00 206 TYR A CA 1
ATOM 1557 C C . TYR A 1 206 ? -21.511 -5.915 21.388 1.00 68.00 206 TYR A C 1
ATOM 1559 O O . TYR A 1 206 ? -21.040 -5.461 20.341 1.00 68.00 206 TYR A O 1
ATOM 1567 N N . PHE A 1 207 ? -21.275 -7.159 21.801 1.00 74.94 207 PHE A N 1
ATOM 1568 C CA . PHE A 1 207 ? -20.515 -8.152 21.055 1.00 74.94 207 PHE A CA 1
ATOM 1569 C C . PHE A 1 207 ? -21.412 -9.367 20.797 1.00 74.94 207 PHE A C 1
ATOM 1571 O O . PHE A 1 207 ? -21.306 -10.360 21.516 1.00 74.94 207 PHE A O 1
ATOM 1578 N N . PRO A 1 208 ? -22.315 -9.307 19.800 1.00 71.25 208 PRO A N 1
ATOM 1579 C CA . PRO A 1 208 ? -23.081 -10.483 19.411 1.00 71.25 208 PRO A CA 1
ATOM 1580 C C . PRO A 1 208 ? -22.102 -11.592 19.019 1.00 71.25 208 PRO A C 1
ATOM 1582 O O . PRO A 1 208 ? -21.128 -11.335 18.304 1.00 71.25 208 PRO A O 1
ATOM 1585 N N . GLU A 1 209 ? -22.333 -12.807 19.518 1.00 67.00 209 GLU A N 1
ATOM 1586 C CA . GLU A 1 209 ? -21.512 -13.970 19.188 1.00 67.00 209 GLU A CA 1
ATOM 1587 C C . GLU A 1 209 ? -21.483 -14.132 17.666 1.00 67.00 209 GLU A C 1
ATOM 1589 O O . GLU A 1 209 ? -22.466 -14.521 17.037 1.00 67.00 209 GLU A O 1
ATOM 1594 N N . SER A 1 210 ? -20.355 -13.789 17.042 1.00 59.22 210 SER A N 1
ATOM 1595 C CA . SER A 1 210 ? -20.155 -14.081 15.631 1.00 59.22 210 SER A CA 1
ATOM 1596 C C . SER A 1 210 ? -20.022 -15.594 15.515 1.00 59.22 210 SER A C 1
ATOM 1598 O O . SER A 1 210 ? -18.974 -16.147 15.854 1.00 59.22 210 SER A O 1
ATOM 1600 N N . SER A 1 211 ? -21.072 -16.249 15.028 1.00 55.72 211 SER A N 1
ATOM 1601 C CA . SER A 1 211 ? -21.143 -17.687 14.743 1.00 55.72 211 SER A CA 1
ATOM 1602 C C . SER A 1 211 ? -20.122 -18.171 13.703 1.00 55.72 211 SER A C 1
ATOM 1604 O O . SER A 1 211 ? -20.092 -19.351 13.377 1.00 55.72 211 SER A O 1
ATOM 1606 N N . ASP A 1 212 ? -19.277 -17.277 13.190 1.00 54.81 212 ASP A N 1
ATOM 1607 C CA . ASP A 1 212 ? -18.263 -17.555 12.184 1.00 54.81 212 ASP A CA 1
ATOM 1608 C C . ASP A 1 212 ? -16.858 -17.402 12.792 1.00 54.81 212 ASP A C 1
ATOM 1610 O O . ASP A 1 212 ? -16.103 -16.462 12.530 1.00 54.81 212 ASP A O 1
ATOM 1614 N N . ARG A 1 213 ? -16.520 -18.323 13.699 1.00 48.56 213 ARG A N 1
ATOM 1615 C CA . ARG A 1 213 ? -15.125 -18.648 14.001 1.00 48.56 213 ARG A CA 1
ATOM 1616 C C . ARG A 1 213 ? -14.918 -20.150 13.850 1.00 48.56 213 ARG A C 1
ATOM 1618 O O . ARG A 1 213 ? -15.391 -20.904 14.701 1.00 48.56 213 ARG A O 1
ATOM 1625 N N . PRO A 1 214 ? -14.128 -20.605 12.861 1.00 49.28 214 PRO A N 1
ATOM 1626 C CA . PRO A 1 214 ? -13.455 -21.879 12.992 1.00 49.28 214 PRO A CA 1
ATOM 1627 C C . PRO A 1 214 ? -12.415 -21.691 14.098 1.00 49.28 214 PRO A C 1
ATOM 1629 O O . PRO A 1 214 ? -11.355 -21.093 13.906 1.00 49.28 214 PRO A O 1
ATOM 1632 N N . TYR A 1 215 ? -12.764 -22.115 15.311 1.00 54.03 215 TYR A N 1
ATOM 1633 C CA . TYR A 1 215 ? -11.804 -22.255 16.395 1.00 54.03 215 TYR A CA 1
ATOM 1634 C C . TYR A 1 215 ? -10.634 -23.077 15.867 1.00 54.03 215 TYR A C 1
ATOM 1636 O O . TYR A 1 215 ? -10.858 -24.183 15.385 1.00 54.03 215 TYR A O 1
ATOM 1644 N N . PHE A 1 216 ? -9.431 -22.496 15.929 1.00 52.19 216 PHE A N 1
ATOM 1645 C CA . PHE A 1 216 ? -8.131 -23.116 15.669 1.00 52.19 216 PHE A CA 1
ATOM 1646 C C . PHE A 1 216 ? -8.199 -24.648 15.716 1.00 52.19 216 PHE A C 1
ATOM 1648 O O . PHE A 1 216 ? -8.061 -25.263 16.777 1.00 52.19 216 PHE A O 1
ATOM 1655 N N . SER A 1 217 ? -8.428 -25.273 14.561 1.00 52.19 217 SER A N 1
ATOM 1656 C CA . SER A 1 217 ? -8.300 -26.713 14.431 1.00 52.19 217 SER A CA 1
ATOM 1657 C C . SER A 1 217 ? -6.818 -27.008 14.573 1.00 52.19 217 SER A C 1
ATOM 1659 O O . SER A 1 217 ? -6.022 -26.655 13.700 1.00 52.19 217 SER A O 1
ATOM 1661 N N . LYS A 1 218 ? -6.441 -27.587 15.715 1.00 55.22 218 LYS A N 1
ATOM 1662 C CA . LYS A 1 218 ? -5.077 -28.060 15.950 1.00 55.22 218 LYS A CA 1
ATOM 1663 C C . LYS A 1 218 ? -4.653 -28.933 14.762 1.00 55.22 218 LYS A C 1
ATOM 1665 O O . LYS A 1 218 ? -5.458 -29.767 14.334 1.00 55.22 218 LYS A O 1
ATOM 1670 N N . PRO A 1 219 ? -3.430 -28.771 14.231 1.00 55.66 219 PRO A N 1
ATOM 1671 C CA . PRO A 1 219 ? -2.935 -29.680 13.213 1.00 55.66 219 PRO A CA 1
ATOM 1672 C C . PRO A 1 219 ? -2.921 -31.094 13.803 1.00 55.66 219 PRO A C 1
ATOM 1674 O O . PRO A 1 219 ? -2.384 -31.313 14.891 1.00 55.66 219 PRO A O 1
ATOM 1677 N N . LYS A 1 220 ? -3.569 -32.038 13.111 1.00 60.56 220 LYS A N 1
ATOM 1678 C CA . LYS A 1 220 ? -3.377 -33.464 13.378 1.00 60.56 220 LYS A CA 1
ATOM 1679 C C . LYS A 1 220 ? -1.933 -33.785 12.999 1.00 60.56 220 LYS A C 1
ATOM 1681 O O . LYS A 1 220 ? -1.581 -33.682 11.828 1.00 60.56 220 LYS A O 1
ATOM 1686 N N . THR A 1 221 ? -1.128 -34.077 14.014 1.00 61.66 221 THR A N 1
ATOM 1687 C CA . THR A 1 221 ? 0.118 -34.844 13.896 1.00 61.66 221 THR A CA 1
ATOM 1688 C C . THR A 1 221 ? -0.148 -36.199 13.271 1.00 61.66 221 THR A C 1
ATOM 1690 O O . THR A 1 221 ? -1.180 -36.799 13.659 1.00 61.66 221 THR A O 1
#

Foldseek 3Di:
DPVVVVVVVVVVVPPDDDDDPPPDPDDDDDDDDDDDDDDDDDDDDDDDDDDDPPPPVVVVVVVVVVVVVVVVVVPPVVVVVVVVVVVVVVVVVVVVVVVVVVVVVVVVCCCVVPVVVVVVVVVVVVVVVVVVVVLVVVVVVQQVVLVVVVVVVVVVVVVVLVPDDPVVVVVVVVVVDDDDDDDDDDDDDDPCPPDDDPPDDDPCVSDPPPPDDPDPPDDDD

Organism: Chiloscyllium punctatum (NCBI:txid137246)

Secondary structure (DSSP, 8-state):
--HHHHHHHHHHHT--------------------PPP----------------HHHHHHHHHHHHHHHHHHHHS-HHHHHHHHHHHHHHHHHHHHHHHHHHHHHHHHHHIIIIIIHHHHHHHHHHHHHHHHHHHHHHHHHHHHHHHHHHHHHHHHHHHHHHHTS-HHHHHHHHHHSS-------------------------GGGTS---S----------